Protein AF-A0A832F0X1-F1 (afdb_monomer_lite)

Structure (mmCIF, N/CA/C/O backbone):
data_AF-A0A832F0X1-F1
#
_entry.id   AF-A0A832F0X1-F1
#
loop_
_atom_site.group_PDB
_atom_site.id
_atom_site.type_symbol
_atom_site.label_atom_id
_atom_site.label_alt_id
_atom_site.label_comp_id
_atom_site.label_asym_id
_atom_site.label_entity_id
_atom_site.label_seq_id
_atom_site.pdbx_PDB_ins_code
_atom_site.Cartn_x
_atom_site.Cartn_y
_atom_site.Cartn_z
_atom_site.occupancy
_atom_site.B_iso_or_equiv
_atom_site.auth_seq_id
_atom_site.auth_comp_id
_atom_site.auth_asym_id
_atom_site.auth_atom_id
_atom_site.pdbx_PDB_model_num
ATOM 1 N N . MET A 1 1 ? -1.395 -12.588 -25.065 1.00 51.00 1 MET A N 1
ATOM 2 C CA . MET A 1 1 ? 0.032 -12.450 -24.699 1.00 51.00 1 MET A CA 1
ATOM 3 C C . MET A 1 1 ? 0.247 -11.003 -24.287 1.00 51.00 1 MET A C 1
ATOM 5 O O . MET A 1 1 ? -0.029 -10.135 -25.104 1.00 51.00 1 MET A O 1
ATOM 9 N N . SER A 1 2 ? 0.632 -10.726 -23.039 1.00 64.94 2 SER A N 1
ATOM 10 C CA . SER A 1 2 ? 0.891 -9.348 -22.587 1.00 64.94 2 SER A CA 1
ATOM 11 C C . SER A 1 2 ? 2.244 -8.869 -23.112 1.00 64.94 2 SER A C 1
ATOM 13 O O . SER A 1 2 ? 3.220 -9.617 -23.043 1.00 64.94 2 SER A O 1
ATOM 15 N N . ARG A 1 3 ? 2.308 -7.652 -23.669 1.00 79.06 3 ARG A N 1
ATOM 16 C CA . ARG A 1 3 ? 3.570 -7.067 -24.151 1.00 79.06 3 ARG A CA 1
ATOM 17 C C . ARG A 1 3 ? 4.415 -6.549 -22.974 1.00 79.06 3 ARG A C 1
ATOM 19 O O . ARG A 1 3 ? 3.832 -6.110 -21.982 1.00 79.06 3 ARG A O 1
ATOM 26 N N . PRO A 1 4 ? 5.753 -6.512 -23.092 1.00 80.50 4 PRO A N 1
ATOM 27 C CA . PRO A 1 4 ? 6.604 -5.811 -22.133 1.00 80.50 4 PRO A CA 1
ATOM 28 C C . PRO A 1 4 ? 6.289 -4.307 -22.082 1.00 80.50 4 PRO A C 1
ATOM 30 O O . PRO A 1 4 ? 6.024 -3.696 -23.119 1.00 80.50 4 PRO A O 1
ATOM 33 N N . LEU A 1 5 ? 6.351 -3.709 -20.888 1.00 86.00 5 LEU A N 1
ATOM 34 C CA . LEU A 1 5 ? 6.228 -2.256 -20.727 1.00 86.00 5 LEU A CA 1
ATOM 35 C C . LEU A 1 5 ? 7.456 -1.544 -21.307 1.00 86.00 5 LEU A C 1
ATOM 37 O O . LEU A 1 5 ? 8.586 -2.011 -21.175 1.00 86.00 5 LEU A O 1
ATOM 41 N N . THR A 1 6 ? 7.230 -0.383 -21.906 1.00 89.31 6 THR A N 1
ATOM 42 C CA . THR A 1 6 ? 8.273 0.593 -22.234 1.00 89.31 6 THR A CA 1
ATOM 43 C C . THR A 1 6 ? 8.856 1.211 -20.960 1.00 89.31 6 THR A C 1
ATOM 45 O O . THR A 1 6 ? 8.270 1.118 -19.879 1.00 89.31 6 THR A O 1
ATOM 48 N N . LEU A 1 7 ? 10.000 1.892 -21.083 1.00 90.19 7 LEU A N 1
ATOM 49 C CA . LEU A 1 7 ? 10.633 2.585 -19.954 1.00 90.19 7 LEU A CA 1
ATOM 50 C C . LEU A 1 7 ? 9.710 3.626 -19.307 1.00 90.19 7 LEU A C 1
ATOM 52 O O . LEU A 1 7 ? 9.643 3.685 -18.084 1.00 90.19 7 LEU A O 1
ATOM 56 N N . LEU A 1 8 ? 8.976 4.407 -20.108 1.00 91.56 8 LEU A N 1
ATOM 57 C CA . LEU A 1 8 ? 8.065 5.440 -19.602 1.00 91.56 8 LEU A CA 1
ATOM 58 C C . LEU A 1 8 ? 6.855 4.832 -18.886 1.00 91.56 8 LEU A C 1
ATOM 60 O O . LEU A 1 8 ? 6.510 5.280 -17.800 1.00 91.56 8 LEU A O 1
ATOM 64 N N . GLU A 1 9 ? 6.256 3.776 -19.441 1.00 91.06 9 GLU A N 1
ATOM 65 C CA . GLU A 1 9 ? 5.154 3.058 -18.779 1.00 91.06 9 GLU A CA 1
ATOM 66 C C . GLU A 1 9 ? 5.615 2.390 -17.479 1.00 91.06 9 GLU A C 1
ATOM 68 O O . GLU A 1 9 ? 4.876 2.351 -16.499 1.00 91.06 9 GLU A O 1
ATOM 73 N N . SER A 1 10 ? 6.847 1.870 -17.450 1.00 91.81 10 SER A N 1
ATOM 74 C CA . SER A 1 10 ? 7.421 1.313 -16.227 1.00 91.81 10 SER A CA 1
ATOM 75 C C . SER A 1 10 ? 7.692 2.399 -15.185 1.00 91.81 10 SER A C 1
ATOM 77 O O . SER A 1 10 ? 7.435 2.164 -14.008 1.00 91.81 10 SER A O 1
ATOM 79 N N . ALA A 1 11 ? 8.202 3.566 -15.590 1.00 93.69 11 ALA A N 1
ATOM 80 C CA . ALA A 1 11 ? 8.452 4.688 -14.686 1.00 93.69 11 ALA A CA 1
ATOM 81 C C . ALA A 1 11 ? 7.147 5.251 -14.104 1.00 93.69 11 ALA A C 1
ATOM 83 O O . ALA A 1 11 ? 7.070 5.467 -12.899 1.00 93.69 11 ALA A O 1
ATOM 84 N N . ASP A 1 12 ? 6.109 5.401 -14.932 1.00 94.06 12 ASP A N 1
ATOM 85 C CA . ASP A 1 12 ? 4.765 5.796 -14.499 1.00 94.06 12 ASP A CA 1
ATOM 86 C C . ASP A 1 12 ? 4.184 4.815 -13.468 1.00 94.06 12 ASP A C 1
ATOM 88 O O . ASP A 1 12 ? 3.768 5.219 -12.381 1.00 94.06 12 ASP A O 1
ATOM 92 N N . LEU A 1 13 ? 4.214 3.510 -13.764 1.00 94.50 13 LEU A N 1
ATOM 93 C CA . LEU A 1 13 ? 3.702 2.487 -12.851 1.00 94.50 13 LEU A CA 1
ATOM 94 C C . LEU A 1 13 ? 4.449 2.489 -11.508 1.00 94.50 13 LEU A C 1
ATOM 96 O O . LEU A 1 13 ? 3.822 2.466 -10.451 1.00 94.50 13 LEU A O 1
ATOM 100 N N . LEU A 1 14 ? 5.784 2.534 -11.539 1.00 95.69 14 LEU A N 1
ATOM 101 C CA . LEU A 1 14 ? 6.607 2.579 -10.327 1.00 95.69 14 LEU A CA 1
ATOM 102 C C . LEU A 1 14 ? 6.396 3.880 -9.542 1.00 95.69 14 LEU A C 1
ATOM 104 O O . LEU A 1 14 ? 6.359 3.857 -8.315 1.00 95.69 14 LEU A O 1
ATOM 108 N N . GLY A 1 15 ? 6.199 5.003 -10.231 1.00 97.06 15 GLY A N 1
ATOM 109 C CA . GLY A 1 15 ? 5.857 6.279 -9.614 1.00 97.06 15 GLY A CA 1
ATOM 110 C C . GLY A 1 15 ? 4.529 6.228 -8.856 1.00 97.06 15 GLY A C 1
ATOM 111 O O . GLY A 1 15 ? 4.455 6.652 -7.701 1.00 97.06 15 GLY A O 1
ATOM 112 N N . ARG A 1 16 ? 3.506 5.612 -9.458 1.00 97.81 16 ARG A N 1
ATOM 113 C CA . ARG A 1 16 ? 2.208 5.342 -8.821 1.00 97.81 16 ARG A CA 1
ATOM 114 C C . ARG A 1 16 ? 2.324 4.419 -7.609 1.00 97.81 16 ARG A C 1
ATOM 116 O O . ARG A 1 16 ? 1.709 4.677 -6.577 1.00 97.81 16 ARG A O 1
ATOM 123 N N . TRP A 1 17 ? 3.139 3.369 -7.698 1.00 98.06 17 TRP A N 1
ATOM 124 C CA . TRP A 1 17 ? 3.419 2.483 -6.563 1.00 98.06 17 TRP A CA 1
ATOM 125 C C . TRP A 1 17 ? 4.076 3.235 -5.409 1.00 98.06 17 TRP A C 1
ATOM 127 O O . TRP A 1 17 ? 3.603 3.165 -4.275 1.00 98.06 17 TRP A O 1
ATOM 137 N N . ARG A 1 18 ? 5.126 4.007 -5.710 1.00 98.38 18 ARG A N 1
ATOM 138 C CA . ARG A 1 18 ? 5.834 4.827 -4.724 1.00 98.38 18 ARG A CA 1
ATOM 139 C C . ARG A 1 18 ? 4.890 5.824 -4.063 1.00 98.38 18 ARG A C 1
ATOM 141 O O . ARG A 1 18 ? 4.948 5.983 -2.849 1.00 98.38 18 ARG A O 1
ATOM 148 N N . TYR A 1 19 ? 4.000 6.454 -4.830 1.00 98.50 19 TYR A N 1
ATOM 149 C CA . TYR A 1 19 ? 2.998 7.365 -4.285 1.00 98.50 19 TYR A CA 1
ATOM 150 C C . TYR A 1 19 ? 2.103 6.672 -3.254 1.00 98.50 19 TYR A C 1
ATOM 152 O O . TYR A 1 19 ? 1.973 7.164 -2.136 1.00 98.50 19 TYR A O 1
ATOM 160 N N . VAL A 1 20 ? 1.515 5.524 -3.603 1.00 98.69 20 VAL A N 1
ATOM 161 C CA . VAL A 1 20 ? 0.610 4.783 -2.707 1.00 98.69 20 VAL A CA 1
ATOM 162 C C . VAL A 1 20 ? 1.330 4.358 -1.429 1.00 98.69 20 VAL A C 1
ATOM 164 O O . VAL A 1 20 ? 0.784 4.516 -0.339 1.00 98.69 20 VAL A O 1
ATOM 167 N N . GLU A 1 21 ? 2.566 3.867 -1.545 1.00 98.75 21 GLU A N 1
ATOM 168 C CA . GLU A 1 21 ? 3.382 3.495 -0.388 1.00 98.75 21 GLU A CA 1
ATOM 169 C C . GLU A 1 21 ? 3.696 4.713 0.502 1.00 98.75 21 GLU A C 1
ATOM 171 O O . GLU A 1 21 ? 3.522 4.648 1.717 1.00 98.75 21 GLU A O 1
ATOM 176 N N . LEU A 1 22 ? 4.066 5.864 -0.067 1.00 98.75 22 LEU A N 1
ATOM 177 C CA . LEU A 1 22 ? 4.319 7.087 0.709 1.00 98.75 22 LEU A CA 1
ATOM 178 C C . LEU A 1 22 ? 3.055 7.658 1.362 1.00 98.75 22 LEU A C 1
ATOM 180 O O . LEU A 1 22 ? 3.094 8.105 2.510 1.00 98.75 22 LEU A O 1
ATOM 184 N N . ALA A 1 23 ? 1.930 7.634 0.652 1.00 98.56 23 ALA A N 1
ATOM 185 C CA . ALA A 1 23 ? 0.650 8.075 1.184 1.00 98.56 23 ALA A CA 1
ATOM 186 C C . ALA A 1 23 ? 0.217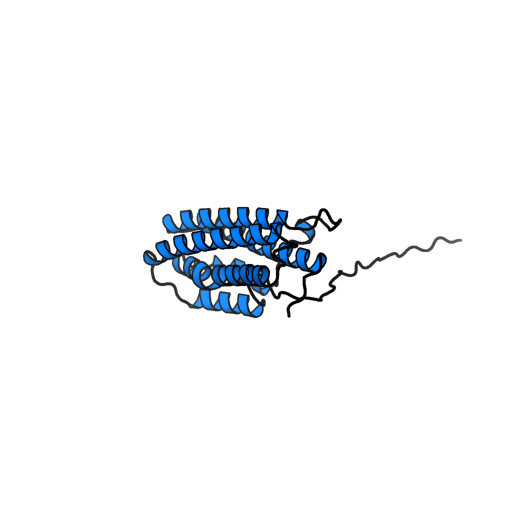 7.179 2.354 1.00 98.56 23 ALA A C 1
ATOM 188 O O . ALA A 1 23 ? -0.128 7.690 3.419 1.00 98.56 23 ALA A O 1
ATOM 189 N N . ALA A 1 24 ? 0.329 5.855 2.218 1.00 98.56 24 ALA A N 1
ATOM 190 C CA . ALA A 1 24 ? 0.064 4.927 3.312 1.00 98.56 24 ALA A CA 1
ATOM 191 C C . ALA A 1 24 ? 1.034 5.123 4.492 1.00 98.56 24 ALA A C 1
ATOM 193 O O . ALA A 1 24 ? 0.585 5.176 5.636 1.00 98.56 24 ALA A O 1
ATOM 194 N N . PHE A 1 25 ? 2.336 5.320 4.244 1.00 98.69 25 PHE A N 1
ATOM 195 C CA . PHE A 1 25 ? 3.311 5.676 5.286 1.00 98.69 25 PHE A CA 1
ATOM 196 C C . PHE A 1 25 ? 2.837 6.888 6.101 1.00 98.69 25 PHE A C 1
ATOM 198 O O . PHE A 1 25 ? 2.762 6.811 7.332 1.00 98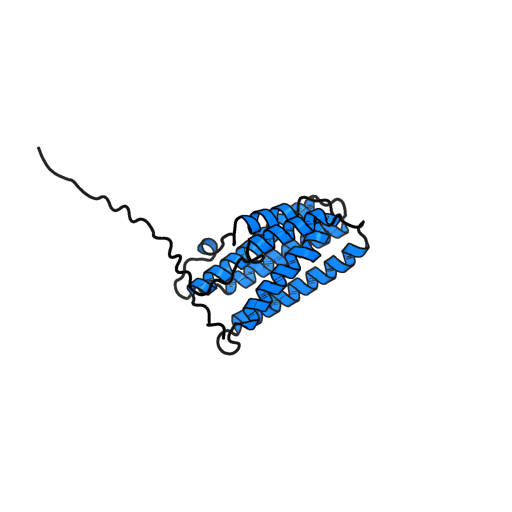.69 25 PHE A O 1
ATOM 205 N N . ALA A 1 26 ? 2.460 7.974 5.420 1.00 98.50 26 ALA A N 1
ATOM 206 C CA . ALA A 1 26 ? 2.043 9.216 6.059 1.00 98.50 26 ALA A CA 1
ATOM 207 C C . ALA A 1 26 ? 0.719 9.075 6.831 1.00 98.50 26 ALA A C 1
ATOM 209 O O . ALA A 1 26 ? 0.623 9.527 7.974 1.00 98.50 26 ALA A O 1
ATOM 210 N N . GLN A 1 27 ? -0.298 8.444 6.233 1.00 98.31 27 GLN A N 1
ATOM 211 C CA . GLN A 1 27 ? -1.612 8.297 6.867 1.00 98.31 27 GLN A CA 1
ATOM 212 C C . GLN A 1 27 ? -1.559 7.367 8.083 1.00 98.31 27 GLN A C 1
ATOM 214 O O . GLN A 1 27 ? -2.086 7.707 9.141 1.00 98.31 27 GLN A O 1
ATOM 219 N N . LEU A 1 28 ? -0.873 6.227 7.970 1.00 98.50 28 LEU A N 1
ATOM 220 C CA . LEU A 1 28 ? -0.754 5.268 9.070 1.00 98.50 28 LEU A CA 1
ATOM 221 C C . LEU A 1 28 ? 0.131 5.801 10.197 1.00 98.50 28 LEU A C 1
ATOM 223 O O . LEU A 1 28 ? -0.192 5.598 11.364 1.00 98.50 28 LEU A O 1
ATOM 227 N N . GLY A 1 29 ? 1.201 6.531 9.864 1.00 98.25 29 GLY A N 1
ATOM 228 C CA . GLY A 1 29 ? 2.067 7.161 10.862 1.00 98.25 29 GLY A CA 1
ATOM 229 C C . GLY A 1 29 ? 1.316 8.198 11.700 1.00 98.25 29 GLY A C 1
ATOM 230 O O . GLY A 1 29 ? 1.445 8.214 12.922 1.00 98.25 29 GLY A O 1
ATOM 231 N N . ARG A 1 30 ? 0.463 9.010 11.059 1.00 97.50 30 ARG A N 1
ATOM 232 C CA . ARG A 1 30 ? -0.447 9.931 11.753 1.00 97.50 30 ARG A CA 1
ATOM 233 C C . ARG A 1 30 ? -1.443 9.168 12.628 1.00 97.50 30 ARG A C 1
ATOM 235 O O . ARG A 1 30 ? -1.502 9.409 13.832 1.00 97.50 30 ARG A O 1
ATOM 242 N N . ARG A 1 31 ? -2.168 8.205 12.046 1.00 97.56 31 ARG A N 1
ATOM 243 C CA . ARG A 1 31 ? -3.217 7.452 12.747 1.00 97.56 31 ARG A CA 1
ATOM 244 C C . ARG A 1 31 ? -2.687 6.681 13.955 1.00 97.56 31 ARG A C 1
ATOM 246 O O . ARG A 1 31 ? -3.365 6.632 14.973 1.00 97.56 31 ARG A O 1
ATOM 253 N N . ALA A 1 32 ? -1.469 6.143 13.882 1.00 98.12 32 ALA A N 1
ATOM 254 C CA . ALA A 1 32 ? -0.836 5.449 15.002 1.00 98.12 32 ALA A CA 1
ATOM 255 C C . ALA A 1 32 ? -0.765 6.314 16.273 1.00 98.12 32 ALA A C 1
ATOM 257 O O . ALA A 1 32 ? -0.914 5.785 17.372 1.00 98.12 32 ALA A O 1
ATOM 258 N N . SER A 1 33 ? -0.591 7.634 16.137 1.00 96.75 33 SER A N 1
ATOM 259 C CA . SER A 1 33 ? -0.558 8.570 17.273 1.00 96.75 33 SER A CA 1
ATOM 260 C C . SER A 1 33 ? -1.937 8.912 17.855 1.00 96.75 33 SER A C 1
ATOM 262 O O . SER A 1 33 ? -2.022 9.458 18.951 1.00 96.75 33 SER A O 1
ATOM 264 N N . GLU A 1 34 ? -3.011 8.573 17.141 1.00 95.94 34 GLU A N 1
ATOM 265 C CA . GLU A 1 34 ? -4.401 8.906 17.479 1.00 95.94 34 GLU A CA 1
ATOM 266 C C . GLU A 1 34 ? -5.220 7.679 17.918 1.00 95.94 34 GLU A C 1
ATOM 268 O O . GLU A 1 34 ? -6.385 7.811 18.300 1.00 95.94 34 GLU A O 1
ATOM 273 N N . CYS A 1 35 ? -4.648 6.475 17.823 1.00 94.38 35 CYS A N 1
ATOM 274 C CA . CYS A 1 35 ? -5.319 5.234 18.196 1.00 94.38 35 CYS A CA 1
ATOM 275 C C . CYS A 1 35 ? -5.567 5.152 19.703 1.00 94.38 35 CYS A C 1
ATOM 277 O O . CYS A 1 35 ? -4.675 5.406 20.512 1.00 94.38 35 CYS A O 1
ATOM 279 N N . ALA A 1 36 ? -6.771 4.712 20.073 1.00 93.00 36 ALA A N 1
ATOM 280 C CA . ALA A 1 36 ? -7.119 4.456 21.467 1.00 93.00 36 ALA A CA 1
ATOM 281 C C . ALA A 1 36 ? -6.513 3.132 21.957 1.00 93.00 36 ALA A C 1
ATOM 283 O O . ALA A 1 36 ? -6.144 3.006 23.123 1.00 93.00 36 ALA A O 1
ATOM 284 N N . THR A 1 37 ? -6.393 2.151 21.059 1.00 95.69 37 THR A N 1
ATOM 285 C CA . THR A 1 37 ? -5.876 0.815 21.364 1.00 95.69 37 THR A CA 1
ATOM 286 C C . THR A 1 37 ? -4.348 0.773 21.216 1.00 95.69 37 THR A C 1
ATOM 288 O O . THR A 1 37 ? -3.850 0.895 20.092 1.00 95.69 37 THR A O 1
ATOM 291 N N . PRO A 1 38 ? -3.568 0.526 22.291 1.00 96.81 38 PRO A N 1
ATOM 292 C CA . PRO A 1 38 ? -2.102 0.526 22.212 1.00 96.81 38 PRO A CA 1
ATOM 293 C C . PRO A 1 38 ? -1.530 -0.518 21.245 1.00 96.81 38 PRO A C 1
ATOM 295 O O . PRO A 1 38 ? -0.579 -0.235 20.519 1.00 96.81 38 PRO A O 1
ATOM 298 N N . ALA A 1 39 ? -2.127 -1.713 21.196 1.00 97.25 39 ALA A N 1
ATOM 299 C CA . ALA A 1 39 ? -1.707 -2.768 20.276 1.00 97.25 39 ALA A CA 1
ATOM 300 C C . ALA A 1 39 ? -1.898 -2.353 18.806 1.00 97.25 39 ALA A C 1
ATOM 302 O O . ALA A 1 39 ? -1.004 -2.561 17.986 1.00 97.25 39 ALA A O 1
ATOM 303 N N . LEU A 1 40 ? -3.015 -1.685 18.489 1.00 97.69 40 LEU A N 1
ATOM 304 C CA . LEU A 1 40 ? -3.240 -1.143 17.151 1.00 97.69 40 LEU A CA 1
ATOM 305 C C . LEU A 1 40 ? -2.285 0.006 16.837 1.00 97.69 40 LEU A C 1
ATOM 307 O O . LEU A 1 40 ? -1.731 0.034 15.746 1.00 97.69 40 LEU A O 1
ATOM 311 N N . SER A 1 41 ? -2.037 0.913 17.784 1.00 98.31 41 SER A N 1
ATOM 312 C CA . SER A 1 41 ? -1.047 1.983 17.616 1.00 98.31 41 SER A CA 1
ATOM 313 C C . SER A 1 41 ? 0.330 1.421 17.230 1.00 98.31 41 SER A C 1
ATOM 315 O O . SER A 1 41 ? 0.913 1.839 16.227 1.00 98.31 41 SER A O 1
ATOM 317 N N . ALA A 1 42 ? 0.811 0.405 17.957 1.00 98.50 42 ALA A N 1
ATOM 318 C CA . ALA A 1 42 ? 2.079 -0.260 17.664 1.00 98.50 42 ALA A CA 1
ATOM 319 C C . ALA A 1 42 ? 2.078 -0.942 16.285 1.00 98.50 42 ALA A C 1
ATOM 321 O O . ALA A 1 42 ? 3.032 -0.789 15.518 1.00 98.50 42 ALA A O 1
ATOM 322 N N . TYR A 1 43 ? 0.993 -1.645 15.945 1.00 98.62 43 TYR A N 1
ATOM 323 C CA . TYR A 1 43 ? 0.822 -2.258 14.630 1.00 98.62 43 TYR A CA 1
ATOM 324 C C . TYR A 1 43 ? 0.854 -1.218 13.501 1.00 98.62 43 TYR A C 1
ATOM 326 O O . TYR A 1 43 ? 1.617 -1.374 12.550 1.00 98.62 43 TYR A O 1
ATOM 334 N N . LEU A 1 44 ? 0.087 -0.128 13.609 1.00 98.56 44 LEU A N 1
ATOM 335 C CA . LEU A 1 44 ? 0.026 0.918 12.584 1.00 98.56 44 LEU A CA 1
ATOM 336 C C . LEU A 1 44 ? 1.363 1.649 12.427 1.00 98.56 44 LEU A C 1
ATOM 338 O O . LEU A 1 44 ? 1.737 1.986 11.305 1.00 98.56 44 LEU A O 1
ATOM 342 N N . ALA A 1 45 ? 2.116 1.848 13.512 1.00 98.69 45 ALA A N 1
ATOM 343 C CA . ALA A 1 45 ? 3.470 2.393 13.444 1.00 98.69 45 ALA A CA 1
ATOM 344 C C . ALA A 1 45 ? 4.428 1.447 12.694 1.00 98.69 45 ALA A C 1
ATOM 346 O O . ALA A 1 45 ? 5.205 1.890 11.842 1.00 98.69 45 ALA A O 1
ATOM 347 N N . GLY A 1 46 ? 4.345 0.139 12.963 1.00 98.69 46 GLY A N 1
ATOM 348 C CA . GLY A 1 46 ? 5.093 -0.888 12.233 1.00 98.69 46 GLY A CA 1
ATOM 349 C C . GLY A 1 46 ? 4.722 -0.938 10.749 1.00 98.69 46 GLY A C 1
ATOM 350 O O . GLY A 1 46 ? 5.602 -0.877 9.889 1.00 98.69 46 GLY A O 1
ATOM 351 N N . ALA A 1 47 ? 3.423 -0.957 10.444 1.00 98.62 47 ALA A N 1
ATOM 352 C CA . ALA A 1 47 ? 2.900 -0.939 9.084 1.00 98.62 47 ALA A CA 1
ATOM 353 C C . ALA A 1 47 ? 3.324 0.329 8.331 1.00 98.62 47 ALA A C 1
ATOM 355 O O . ALA A 1 47 ? 3.819 0.227 7.210 1.00 98.62 47 ALA A O 1
ATOM 356 N N . SER A 1 48 ? 3.210 1.508 8.955 1.00 98.81 48 SER A N 1
ATOM 357 C CA . SER A 1 48 ? 3.710 2.775 8.410 1.00 98.81 48 SER A CA 1
ATOM 358 C C . SER A 1 48 ? 5.176 2.636 8.009 1.00 98.81 48 SER A C 1
ATOM 360 O O . SER A 1 48 ? 5.510 2.810 6.838 1.00 98.81 48 SER A O 1
ATOM 362 N N . ARG A 1 49 ? 6.052 2.207 8.926 1.00 98.75 49 ARG A N 1
ATOM 363 C CA . ARG A 1 49 ? 7.478 2.013 8.624 1.00 98.75 49 ARG A CA 1
ATOM 364 C C . ARG A 1 49 ? 7.710 1.042 7.462 1.00 98.75 49 ARG A C 1
ATOM 366 O O . ARG A 1 49 ? 8.576 1.311 6.629 1.00 98.75 49 ARG A O 1
ATOM 373 N N . ALA A 1 50 ? 6.944 -0.045 7.387 1.00 98.69 50 ALA A N 1
ATOM 374 C CA . ALA A 1 50 ? 7.020 -0.999 6.284 1.00 98.69 50 ALA A CA 1
ATOM 375 C C . ALA A 1 50 ? 6.663 -0.342 4.938 1.00 98.69 50 ALA A C 1
ATOM 377 O O . ALA A 1 50 ? 7.409 -0.489 3.973 1.00 98.69 50 ALA A O 1
ATOM 378 N N . HIS A 1 51 ? 5.602 0.472 4.886 1.00 98.81 51 HIS A N 1
ATOM 379 C CA . HIS A 1 51 ? 5.261 1.272 3.703 1.00 98.81 51 HIS A CA 1
ATOM 380 C C . HIS A 1 51 ? 6.396 2.229 3.296 1.00 98.81 51 HIS A C 1
ATOM 382 O O . HIS A 1 51 ? 6.757 2.304 2.122 1.00 98.81 51 HIS A O 1
ATOM 388 N N . GLY A 1 52 ? 7.030 2.904 4.261 1.00 98.75 52 GLY A N 1
ATOM 389 C CA . GLY A 1 52 ? 8.186 3.767 3.994 1.00 98.75 52 GLY A CA 1
ATOM 390 C C . GLY A 1 52 ? 9.368 3.004 3.382 1.00 98.75 52 GLY A C 1
ATOM 391 O O . GLY A 1 52 ? 9.963 3.455 2.406 1.00 98.75 52 GLY A O 1
ATOM 392 N N . TRP A 1 53 ? 9.676 1.813 3.903 1.00 98.75 53 TRP A N 1
ATOM 393 C CA . TRP A 1 53 ? 10.709 0.943 3.334 1.00 98.75 53 TRP A CA 1
ATOM 394 C C . TRP A 1 53 ? 10.356 0.461 1.918 1.00 98.75 53 TRP A C 1
ATOM 396 O O . TRP A 1 53 ? 11.204 0.506 1.025 1.00 98.75 53 TRP A O 1
ATOM 406 N N . ARG A 1 54 ? 9.103 0.054 1.679 1.00 98.75 54 ARG A N 1
ATOM 407 C CA . ARG A 1 54 ? 8.635 -0.360 0.348 1.00 98.75 54 ARG A CA 1
ATOM 408 C C . ARG A 1 54 ? 8.710 0.780 -0.666 1.00 98.75 54 ARG A C 1
ATOM 410 O O . ARG A 1 54 ? 9.142 0.543 -1.790 1.00 98.75 54 ARG A O 1
ATOM 417 N N . ALA A 1 55 ? 8.379 2.010 -0.271 1.00 98.62 55 ALA A N 1
ATOM 418 C CA . ALA A 1 55 ? 8.530 3.186 -1.127 1.00 98.62 55 ALA A CA 1
ATOM 419 C C . ALA A 1 55 ? 9.984 3.394 -1.585 1.00 98.62 55 ALA A C 1
ATOM 421 O O . ALA A 1 55 ? 10.213 3.638 -2.768 1.00 98.62 55 ALA A O 1
ATOM 422 N N . VAL A 1 56 ? 10.958 3.240 -0.678 1.00 98.44 56 VAL A N 1
ATOM 423 C CA . VAL A 1 56 ? 12.395 3.304 -1.014 1.00 98.44 56 VAL A CA 1
ATOM 424 C C . VAL A 1 56 ? 12.775 2.183 -1.981 1.00 98.44 56 VAL A C 1
ATOM 426 O O . VAL A 1 56 ? 13.416 2.435 -2.996 1.00 98.44 56 VAL A O 1
ATOM 429 N N . LEU A 1 57 ? 12.323 0.954 -1.725 1.00 98.12 57 LEU A N 1
ATOM 430 C CA . LEU A 1 57 ? 12.607 -0.176 -2.612 1.00 98.12 57 LEU A CA 1
ATOM 431 C C . LEU A 1 57 ? 12.018 0.020 -4.022 1.00 98.12 57 LEU A C 1
ATOM 433 O O . LEU A 1 57 ? 12.628 -0.384 -5.007 1.00 98.12 57 LEU A O 1
ATOM 437 N N . VAL A 1 58 ? 10.835 0.631 -4.132 1.00 97.88 58 VAL A N 1
ATOM 438 C CA . VAL A 1 58 ? 10.218 0.974 -5.424 1.00 97.88 58 VAL A CA 1
ATOM 439 C C . VAL A 1 58 ? 10.988 2.095 -6.125 1.00 97.88 58 VAL A C 1
ATOM 441 O O . VAL A 1 58 ? 11.171 2.036 -7.340 1.00 97.88 58 VAL A O 1
ATOM 444 N N . GLU A 1 59 ? 11.460 3.097 -5.383 1.00 97.19 59 GLU A N 1
ATOM 445 C CA . GLU A 1 59 ? 12.275 4.191 -5.920 1.00 97.19 59 GLU A CA 1
ATOM 446 C C . GLU A 1 59 ? 13.557 3.684 -6.589 1.00 97.19 59 GLU A C 1
ATOM 448 O O . GLU A 1 59 ? 13.882 4.119 -7.692 1.00 97.19 59 GLU A O 1
ATOM 453 N N . GLU A 1 60 ? 14.231 2.705 -5.980 1.00 96.31 60 GLU A N 1
ATOM 454 C CA . GLU A 1 60 ? 15.440 2.072 -6.528 1.00 96.31 60 GLU A CA 1
ATOM 455 C C . GLU A 1 60 ? 15.212 1.382 -7.888 1.00 96.31 60 GLU A C 1
ATOM 457 O O . GLU A 1 60 ? 16.169 1.117 -8.618 1.00 96.31 60 GLU A O 1
ATOM 462 N N . LEU A 1 61 ? 13.958 1.086 -8.252 1.00 95.00 61 LEU A N 1
ATOM 463 C CA . LEU A 1 61 ? 13.601 0.492 -9.543 1.00 95.00 61 LEU A CA 1
ATOM 464 C C . LEU A 1 61 ? 13.346 1.527 -10.643 1.00 95.00 61 LEU A C 1
ATOM 466 O O . LEU A 1 61 ? 13.202 1.141 -11.808 1.00 95.00 61 LEU A O 1
ATOM 470 N N . LEU A 1 62 ? 13.238 2.817 -10.312 1.00 94.00 62 LEU A N 1
ATOM 471 C CA . LEU A 1 62 ? 12.975 3.844 -11.313 1.00 94.00 62 LEU A CA 1
ATOM 472 C C . LEU A 1 62 ? 14.161 3.955 -12.284 1.00 94.00 62 LEU A C 1
ATOM 474 O O . LEU A 1 62 ? 15.309 4.068 -11.847 1.00 94.00 62 LEU A O 1
ATOM 478 N N . PRO A 1 63 ? 13.925 3.986 -13.610 1.00 88.94 63 PRO A N 1
ATOM 479 C CA . PRO A 1 63 ? 14.997 4.004 -14.603 1.00 88.94 63 PRO A CA 1
ATOM 480 C C . PRO A 1 63 ? 15.598 5.411 -14.791 1.00 88.94 63 PRO A C 1
ATOM 482 O O . PRO A 1 63 ? 15.775 5.885 -15.911 1.00 88.94 63 PRO A O 1
ATOM 485 N N . VAL A 1 64 ? 15.936 6.092 -13.691 1.00 87.06 64 VAL A N 1
ATOM 486 C CA . VAL A 1 64 ? 16.553 7.433 -13.691 1.00 87.06 64 VAL A CA 1
ATOM 487 C C . VAL A 1 64 ? 17.912 7.438 -14.397 1.00 87.06 64 VAL A C 1
ATOM 489 O O . VAL A 1 64 ? 18.258 8.392 -15.088 1.00 87.06 64 VAL A O 1
ATOM 492 N N . SER A 1 65 ? 18.656 6.328 -14.322 1.00 86.12 65 SER A N 1
ATOM 493 C CA . SER A 1 65 ? 19.934 6.144 -15.024 1.00 86.12 65 SER A CA 1
ATOM 494 C C . SER A 1 65 ? 19.796 6.109 -16.551 1.00 86.12 65 SER A C 1
ATOM 496 O O . SER A 1 65 ? 20.785 6.307 -17.252 1.00 86.12 65 SER A O 1
ATOM 498 N N . ALA A 1 66 ? 18.581 5.917 -17.076 1.00 87.06 66 ALA A N 1
ATOM 499 C CA . ALA A 1 66 ? 18.277 6.007 -18.502 1.00 87.06 66 ALA A CA 1
ATOM 500 C C . ALA A 1 66 ? 17.990 7.451 -18.970 1.00 87.06 66 ALA A C 1
ATOM 502 O O . ALA A 1 66 ? 17.488 7.648 -20.075 1.00 87.06 66 ALA A O 1
ATOM 503 N N . GLY A 1 67 ? 18.281 8.460 -18.139 1.00 87.50 67 GLY A N 1
ATOM 504 C CA . GLY A 1 67 ? 18.069 9.875 -18.456 1.00 87.50 67 GLY A CA 1
ATOM 505 C C . GLY A 1 67 ? 16.639 10.368 -18.220 1.00 87.50 67 GLY A C 1
ATOM 506 O O . GLY A 1 67 ? 16.280 11.445 -18.696 1.00 87.50 67 GLY A O 1
ATOM 507 N N . LEU A 1 68 ? 15.811 9.596 -17.505 1.00 89.56 68 LEU A N 1
ATOM 508 C CA . LEU A 1 68 ? 14.483 10.047 -17.091 1.00 89.56 68 LEU A CA 1
ATOM 509 C C . LEU A 1 68 ? 14.564 11.036 -15.912 1.00 89.56 68 LEU A C 1
ATOM 511 O O . LEU A 1 68 ? 15.533 11.002 -15.152 1.00 89.56 68 LEU A O 1
ATOM 515 N N . PRO A 1 69 ? 13.537 11.891 -15.723 1.00 91.31 69 PRO A N 1
ATOM 516 C CA . PRO A 1 69 ? 13.423 12.746 -14.544 1.00 91.31 69 PRO A CA 1
ATOM 517 C C . PRO A 1 69 ? 13.510 11.965 -13.227 1.00 91.31 69 PRO A C 1
ATOM 519 O O . PRO A 1 69 ? 13.187 10.775 -13.184 1.00 91.31 69 PRO A O 1
ATOM 522 N N . GLY A 1 70 ? 13.904 12.660 -12.157 1.00 91.19 70 GLY A N 1
ATOM 523 C CA . GLY A 1 70 ? 14.029 12.085 -10.816 1.00 91.19 70 GLY A CA 1
ATOM 524 C C . GLY A 1 70 ? 12.708 11.550 -10.239 1.00 91.19 70 GLY A C 1
ATOM 525 O O . GLY A 1 70 ? 11.631 11.836 -10.779 1.00 91.19 70 GLY A O 1
ATOM 526 N N . PRO A 1 71 ? 12.769 10.779 -9.137 1.00 93.12 71 PRO A N 1
ATOM 527 C CA . PRO A 1 71 ? 11.614 10.095 -8.554 1.00 93.12 71 PRO A CA 1
ATOM 528 C C . PRO A 1 71 ? 10.410 10.986 -8.261 1.00 93.12 71 PRO A C 1
ATOM 530 O O . PRO A 1 71 ? 9.262 10.573 -8.439 1.00 93.12 71 PRO A O 1
ATOM 533 N N . GLU A 1 72 ? 10.656 12.227 -7.862 1.00 94.81 72 GLU A N 1
ATOM 534 C CA . GLU A 1 72 ? 9.634 13.215 -7.526 1.00 94.81 72 GLU A CA 1
ATOM 535 C C . GLU A 1 72 ? 8.745 13.539 -8.728 1.00 94.81 72 GLU A C 1
ATOM 537 O O . GLU A 1 72 ? 7.549 13.753 -8.568 1.00 94.81 72 GLU A O 1
ATOM 542 N N . SER A 1 73 ? 9.303 13.522 -9.942 1.00 94.19 73 SER A N 1
ATOM 543 C CA . SER A 1 73 ? 8.550 13.822 -11.168 1.00 94.19 73 SER A CA 1
ATOM 544 C C . SER A 1 73 ? 7.570 12.709 -11.548 1.00 94.19 73 SER A C 1
ATOM 546 O O . SER A 1 73 ? 6.550 12.976 -12.184 1.00 94.19 73 SER A O 1
ATOM 548 N N . TRP A 1 74 ? 7.874 11.471 -11.152 1.00 95.00 74 TRP A N 1
ATOM 549 C CA . TRP A 1 74 ? 7.061 10.287 -11.441 1.00 95.00 74 TRP A CA 1
ATOM 550 C C . TRP A 1 74 ? 6.088 9.938 -10.315 1.00 95.00 74 TRP A C 1
ATOM 552 O O . TRP A 1 74 ? 5.103 9.246 -10.545 1.00 95.00 74 TRP A O 1
ATOM 562 N N . THR A 1 75 ? 6.341 10.410 -9.095 1.00 96.94 75 THR A N 1
ATOM 563 C CA . THR A 1 75 ? 5.527 10.070 -7.922 1.00 96.94 75 THR A CA 1
ATOM 564 C C . THR A 1 75 ? 4.221 10.855 -7.928 1.00 96.94 75 THR A C 1
ATOM 566 O O . THR A 1 75 ? 4.147 11.965 -7.405 1.00 96.94 75 THR A O 1
ATOM 569 N N . GLN A 1 76 ? 3.184 10.271 -8.524 1.00 95.19 76 GLN A N 1
ATOM 570 C CA . GLN A 1 76 ? 1.872 10.893 -8.679 1.00 95.19 76 GLN A CA 1
ATOM 571 C C . GLN A 1 76 ? 0.755 9.938 -8.253 1.00 95.19 76 GLN A C 1
ATOM 573 O O . GLN A 1 76 ? 0.892 8.716 -8.352 1.00 95.19 76 GLN A O 1
ATOM 578 N N . ALA A 1 77 ? -0.355 10.511 -7.783 1.00 95.69 77 ALA A N 1
ATOM 579 C CA . ALA A 1 77 ? -1.544 9.746 -7.433 1.00 95.69 77 ALA A CA 1
ATOM 580 C C . ALA A 1 77 ? -2.048 8.949 -8.647 1.00 95.69 77 ALA A C 1
ATOM 582 O O . ALA A 1 77 ? -2.184 9.536 -9.722 1.00 95.69 77 ALA A O 1
ATOM 583 N N . PRO A 1 78 ? -2.375 7.649 -8.502 1.00 95.88 78 PRO A N 1
ATOM 584 C CA . PRO A 1 78 ? -2.914 6.861 -9.611 1.00 95.88 78 PRO A CA 1
ATOM 585 C C . PRO A 1 78 ? -4.220 7.419 -10.176 1.00 95.88 78 PRO A C 1
ATOM 587 O O . PRO A 1 78 ? -4.443 7.408 -11.384 1.00 95.88 78 PRO A O 1
ATOM 590 N N . SER A 1 79 ? -5.084 7.900 -9.285 1.00 96.56 79 SER A N 1
ATOM 591 C CA . SER A 1 79 ? -6.302 8.633 -9.599 1.00 96.56 79 SER A CA 1
ATOM 592 C C . SER A 1 79 ? -6.750 9.422 -8.369 1.00 96.56 79 SER A C 1
ATOM 594 O O . SER A 1 79 ? -6.241 9.221 -7.261 1.00 96.56 79 SER A O 1
ATOM 596 N N . ARG A 1 80 ? -7.746 10.292 -8.556 1.00 97.19 80 ARG A N 1
ATOM 597 C CA . ARG A 1 80 ? -8.410 10.984 -7.448 1.00 97.19 80 ARG A CA 1
ATOM 598 C C . ARG A 1 80 ? -9.086 9.999 -6.491 1.00 97.19 80 ARG A C 1
ATOM 600 O O . ARG A 1 80 ? -8.999 10.172 -5.284 1.00 97.19 80 ARG A O 1
ATOM 607 N N . GLU A 1 81 ? -9.728 8.957 -7.015 1.00 97.81 81 GLU A N 1
ATOM 608 C CA . GLU A 1 81 ? -10.377 7.925 -6.202 1.00 97.81 81 GLU A CA 1
ATOM 609 C C . GLU A 1 81 ? -9.390 7.200 -5.283 1.00 97.81 81 GLU A C 1
ATOM 611 O O . GLU A 1 81 ? -9.742 6.894 -4.147 1.00 97.81 81 GLU A O 1
ATOM 616 N N . ILE A 1 82 ? -8.160 6.942 -5.742 1.00 97.88 82 ILE A N 1
ATOM 617 C CA . ILE A 1 82 ? -7.143 6.287 -4.910 1.00 97.88 82 ILE A CA 1
ATOM 618 C C . ILE A 1 82 ? -6.642 7.208 -3.799 1.00 97.88 82 ILE A C 1
ATOM 620 O O . ILE A 1 82 ? -6.493 6.752 -2.666 1.00 97.88 82 ILE A O 1
ATOM 624 N N . ASP A 1 83 ? -6.424 8.490 -4.088 1.00 97.06 83 ASP A N 1
ATOM 625 C CA . ASP A 1 83 ? -6.081 9.469 -3.050 1.00 97.06 83 ASP A CA 1
ATOM 626 C C . ASP A 1 83 ? -7.196 9.554 -1.988 1.00 97.06 83 ASP A C 1
ATOM 628 O O . ASP A 1 83 ? -6.950 9.392 -0.790 1.00 97.06 83 ASP A O 1
ATOM 632 N N . GLU A 1 84 ? -8.456 9.658 -2.429 1.00 97.88 84 GLU A N 1
ATOM 633 C CA . GLU A 1 84 ? -9.624 9.641 -1.540 1.00 97.88 84 GLU A CA 1
ATOM 634 C C . GLU A 1 84 ? -9.726 8.337 -0.727 1.00 97.88 84 GLU A C 1
ATOM 636 O O . GLU A 1 84 ? -10.050 8.379 0.463 1.00 97.88 84 GLU A O 1
ATOM 641 N N . ALA A 1 85 ? -9.426 7.183 -1.332 1.00 97.81 85 ALA A N 1
ATOM 642 C CA . ALA A 1 85 ? -9.434 5.891 -0.651 1.00 97.81 85 ALA A CA 1
ATOM 643 C C . ALA A 1 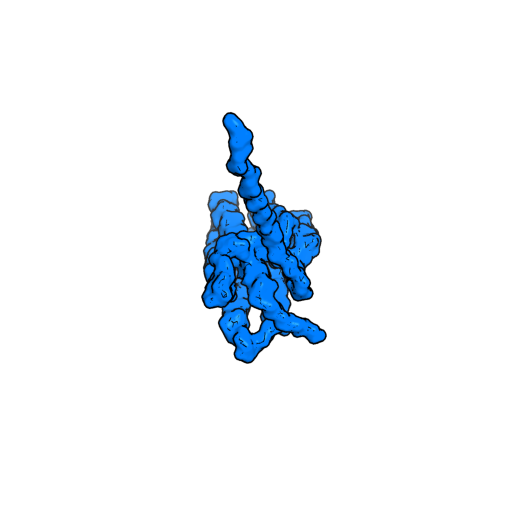85 ? -8.390 5.841 0.471 1.00 97.81 85 ALA A C 1
ATOM 645 O O . ALA A 1 85 ? -8.722 5.460 1.594 1.00 97.81 85 ALA A O 1
ATOM 646 N N . LEU A 1 86 ? -7.152 6.260 0.197 1.00 97.31 86 LEU A N 1
ATOM 647 C CA . LEU A 1 86 ? -6.053 6.234 1.168 1.00 97.31 86 LEU A CA 1
ATOM 648 C C . LEU A 1 86 ? -6.305 7.172 2.355 1.00 97.31 86 LEU A C 1
ATOM 650 O O . LEU A 1 86 ? -5.974 6.825 3.488 1.00 97.31 86 LEU A O 1
ATOM 654 N N . VAL A 1 87 ? -6.950 8.318 2.126 1.00 97.12 87 VAL A N 1
ATOM 655 C CA . VAL A 1 87 ? -7.414 9.201 3.210 1.00 97.12 87 VAL A CA 1
ATOM 656 C C . VAL A 1 87 ? -8.559 8.554 3.998 1.00 97.12 87 VAL A C 1
ATOM 658 O O . VAL A 1 87 ? -8.560 8.576 5.230 1.00 97.12 87 VAL A O 1
ATOM 661 N N . ALA A 1 88 ? -9.535 7.945 3.318 1.00 96.69 88 ALA A N 1
ATOM 662 C CA . ALA A 1 88 ? -10.711 7.359 3.962 1.00 96.69 88 ALA A CA 1
ATOM 663 C C . ALA A 1 88 ? -10.388 6.155 4.866 1.00 96.69 88 ALA A C 1
ATOM 665 O O . ALA A 1 88 ? -11.122 5.911 5.832 1.00 96.69 88 ALA A O 1
ATOM 666 N N . VAL A 1 89 ? -9.303 5.430 4.574 1.00 95.81 89 VAL A N 1
ATOM 667 C CA . VAL A 1 89 ? -8.826 4.266 5.342 1.00 95.81 89 VAL A CA 1
ATOM 668 C C . VAL A 1 89 ? -8.615 4.589 6.817 1.00 95.81 89 VAL A C 1
ATOM 670 O O . VAL A 1 89 ? -8.985 3.781 7.659 1.00 95.81 89 VAL A O 1
ATOM 673 N N . VAL A 1 90 ? -8.078 5.767 7.143 1.00 95.75 90 VAL A N 1
ATOM 674 C CA . VAL A 1 90 ? -7.733 6.138 8.528 1.00 95.75 90 VAL A CA 1
ATOM 675 C C . VAL A 1 90 ? -8.819 6.940 9.253 1.00 95.75 90 VAL A C 1
ATOM 677 O O . VAL A 1 90 ? -8.635 7.321 10.402 1.00 95.75 90 VAL A O 1
ATOM 680 N N . GLY A 1 91 ? -9.958 7.203 8.605 1.00 94.56 91 GLY A N 1
ATOM 681 C CA . GLY A 1 91 ? -11.014 8.071 9.143 1.00 94.56 91 GLY A CA 1
ATOM 682 C C . GLY A 1 91 ? -12.093 7.370 9.979 1.00 94.56 91 GLY A C 1
ATOM 683 O O . GLY A 1 91 ? -13.182 7.931 10.116 1.00 94.56 91 GLY A O 1
ATOM 684 N N . GLY A 1 92 ? -11.871 6.125 10.407 1.00 93.50 92 GLY A N 1
ATOM 685 C CA . GLY A 1 92 ? -12.821 5.307 11.176 1.00 93.50 92 GLY A CA 1
ATOM 686 C C . GLY A 1 92 ? -12.374 5.060 12.611 1.00 93.50 92 GLY A C 1
ATOM 687 O O . GLY A 1 92 ? -11.344 5.579 13.046 1.00 93.50 92 GLY A O 1
ATOM 688 N N . ASP A 1 93 ? -13.142 4.250 13.337 1.00 96.06 93 ASP A N 1
ATOM 689 C CA . ASP A 1 93 ? -12.660 3.691 14.600 1.00 96.06 93 ASP A CA 1
ATOM 690 C C . ASP A 1 93 ? -11.551 2.645 14.371 1.00 96.06 93 ASP A C 1
ATOM 692 O O . ASP A 1 93 ? -11.243 2.254 13.245 1.00 96.06 93 ASP A O 1
ATOM 696 N N . ASP A 1 94 ? -10.919 2.210 15.458 1.00 96.38 94 ASP A N 1
ATOM 697 C CA . ASP A 1 94 ? -9.784 1.286 15.430 1.00 96.38 94 ASP A CA 1
ATOM 698 C C . ASP A 1 94 ? -10.092 -0.034 14.688 1.00 96.38 94 ASP A C 1
ATOM 700 O O . ASP A 1 94 ? -9.254 -0.520 13.922 1.00 96.38 94 ASP A O 1
ATOM 704 N N . ALA A 1 95 ? -11.298 -0.586 14.850 1.00 97.00 95 ALA A N 1
ATOM 705 C CA . ALA A 1 95 ? -11.703 -1.818 14.178 1.00 97.00 95 ALA A CA 1
ATOM 706 C C . ALA A 1 95 ? -11.974 -1.581 12.686 1.00 97.00 95 ALA A C 1
ATOM 708 O O . ALA A 1 95 ? -11.530 -2.362 11.843 1.00 97.00 95 ALA A O 1
ATOM 709 N N . GLU A 1 96 ? -12.655 -0.486 12.343 1.00 97.50 96 GLU A N 1
ATOM 710 C CA . GLU A 1 96 ? -12.931 -0.110 10.955 1.00 97.50 96 GLU A CA 1
ATOM 711 C C . GLU A 1 96 ? -11.655 0.169 10.151 1.00 97.50 96 GLU A C 1
ATOM 713 O O . GLU A 1 96 ? -11.578 -0.204 8.977 1.00 97.50 96 GLU A O 1
ATOM 718 N N . VAL A 1 97 ? -10.655 0.816 10.760 1.00 97.56 97 VAL A N 1
ATOM 719 C CA . VAL A 1 97 ? -9.354 1.072 10.120 1.00 97.56 97 VAL A CA 1
ATOM 720 C C . VAL A 1 97 ? -8.660 -0.249 9.792 1.00 97.56 97 VAL A C 1
ATOM 722 O O . VAL A 1 97 ? -8.182 -0.438 8.669 1.00 97.56 97 VAL A O 1
ATOM 725 N N . LEU A 1 98 ? -8.622 -1.183 10.747 1.00 97.94 98 LEU A N 1
ATOM 726 C CA . LEU A 1 98 ? -7.975 -2.475 10.541 1.00 97.94 98 LEU A CA 1
ATOM 727 C C . LEU A 1 98 ? -8.718 -3.333 9.501 1.00 97.94 98 LEU A C 1
ATOM 729 O O . LEU A 1 98 ? -8.070 -3.890 8.612 1.00 97.94 98 LEU A O 1
ATOM 733 N N . ASP A 1 99 ? -10.055 -3.383 9.548 1.00 98.19 99 ASP A N 1
ATOM 734 C CA . ASP A 1 99 ? -10.879 -4.091 8.552 1.00 98.19 99 ASP A CA 1
ATOM 735 C C . 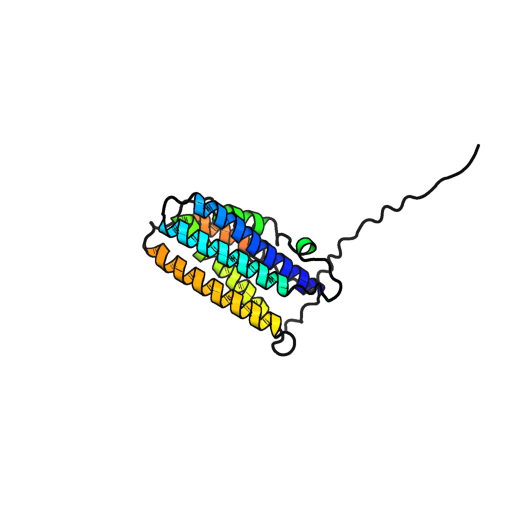ASP A 1 99 ? -10.662 -3.528 7.140 1.00 98.19 99 ASP A C 1
ATOM 737 O O . ASP A 1 99 ? -10.453 -4.279 6.185 1.00 98.19 99 ASP A O 1
ATOM 741 N N . ALA A 1 100 ? -10.623 -2.201 6.996 1.00 98.06 100 ALA A N 1
ATOM 742 C CA . ALA A 1 100 ? -10.358 -1.547 5.720 1.00 98.06 100 ALA A CA 1
ATOM 743 C C . ALA A 1 100 ? -8.969 -1.885 5.147 1.00 98.06 100 ALA A C 1
ATOM 745 O O . ALA A 1 100 ? -8.836 -2.158 3.949 1.00 98.06 100 ALA A O 1
ATOM 746 N N . LEU A 1 101 ? -7.929 -1.897 5.985 1.00 98.31 101 LEU A N 1
ATOM 747 C CA . LEU A 1 101 ? -6.573 -2.249 5.559 1.00 98.31 101 LEU A CA 1
ATOM 748 C C . LEU A 1 101 ? -6.482 -3.707 5.100 1.00 98.31 101 LEU A C 1
ATOM 750 O O . LEU A 1 101 ? -6.016 -3.986 3.992 1.00 98.31 101 LEU A O 1
ATOM 754 N N . LEU A 1 102 ? -6.948 -4.637 5.937 1.00 98.31 102 LEU A N 1
A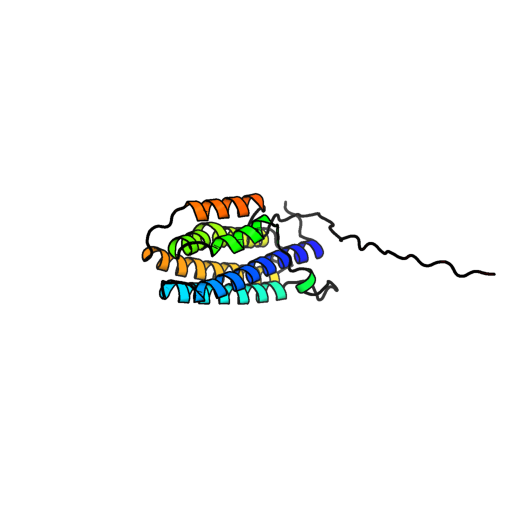TOM 755 C CA . LEU A 1 102 ? -6.831 -6.075 5.693 1.00 98.31 102 LEU A CA 1
ATOM 756 C C . LEU A 1 102 ? -7.760 -6.564 4.580 1.00 98.31 102 LEU A C 1
ATOM 758 O O . LEU A 1 102 ? -7.386 -7.477 3.832 1.00 98.31 102 LEU A O 1
ATOM 762 N N . GLY A 1 103 ? -8.945 -5.964 4.476 1.00 97.56 103 GLY A N 1
ATOM 763 C CA . GLY A 1 103 ? -10.008 -6.380 3.571 1.00 97.56 103 GLY A CA 1
ATOM 764 C C . GLY A 1 103 ? -10.033 -5.661 2.222 1.00 97.56 103 GLY A C 1
ATOM 765 O O . GLY A 1 103 ? -10.490 -6.264 1.257 1.00 97.56 103 GLY A O 1
ATOM 766 N N . ALA A 1 104 ? -9.506 -4.434 2.116 1.00 97.75 104 ALA A N 1
ATOM 767 C CA . ALA A 1 104 ? -9.547 -3.662 0.867 1.00 97.75 104 ALA A CA 1
ATOM 768 C C . ALA A 1 104 ? -8.160 -3.265 0.342 1.00 97.75 104 ALA A C 1
ATOM 770 O O . ALA A 1 104 ? -7.780 -3.647 -0.767 1.00 97.75 104 ALA A O 1
ATOM 771 N N . VAL A 1 105 ? -7.377 -2.527 1.136 1.00 98.06 105 VAL A N 1
ATOM 772 C CA . VAL A 1 105 ? -6.125 -1.913 0.654 1.00 98.06 105 VAL A CA 1
ATOM 773 C C . VAL A 1 105 ? -5.054 -2.963 0.379 1.00 98.06 105 VAL A C 1
ATOM 775 O O . VAL A 1 105 ? -4.557 -3.068 -0.741 1.00 98.06 105 VAL A O 1
ATOM 778 N N . TYR A 1 106 ? -4.706 -3.776 1.378 1.00 98.50 106 TYR A N 1
ATOM 779 C CA . TYR A 1 106 ? -3.622 -4.747 1.245 1.00 98.50 106 TYR A CA 1
ATOM 780 C C . TYR A 1 106 ? -3.905 -5.862 0.235 1.00 98.50 106 TYR A C 1
ATOM 782 O O . TYR A 1 106 ? -2.982 -6.206 -0.503 1.00 98.50 106 TYR A O 1
ATOM 790 N N . PRO A 1 107 ? -5.131 -6.416 0.122 1.00 98.38 107 PRO A N 1
ATOM 791 C CA . PRO A 1 107 ? -5.452 -7.326 -0.973 1.00 98.38 107 PRO A CA 1
ATOM 792 C C . PRO A 1 107 ? -5.236 -6.684 -2.345 1.00 98.38 107 PRO A C 1
ATOM 794 O O . PRO A 1 107 ? -4.651 -7.313 -3.223 1.00 98.38 107 PRO A O 1
ATOM 797 N N . SER A 1 108 ? -5.653 -5.425 -2.526 1.00 97.62 108 SER A N 1
ATOM 798 C CA . SER A 1 108 ? -5.488 -4.728 -3.805 1.00 97.62 108 SER A CA 1
ATOM 799 C C . SER A 1 108 ? -4.019 -4.432 -4.123 1.00 97.62 108 SER A C 1
ATOM 801 O O . SER A 1 108 ? -3.596 -4.615 -5.264 1.00 97.62 108 SER A O 1
ATOM 803 N N . MET A 1 109 ? -3.213 -4.062 -3.122 1.00 98.38 109 MET A N 1
ATOM 804 C CA . MET A 1 109 ? -1.764 -3.887 -3.297 1.00 98.38 109 MET A CA 1
ATOM 805 C C . MET A 1 109 ? -1.094 -5.206 -3.687 1.00 98.38 109 MET A C 1
ATOM 807 O O . MET A 1 109 ? -0.329 -5.252 -4.650 1.00 98.38 109 MET A O 1
ATOM 811 N N . ALA A 1 110 ? -1.418 -6.294 -2.983 1.00 98.12 110 ALA A N 1
ATOM 812 C CA . ALA A 1 110 ? -0.889 -7.618 -3.292 1.00 98.12 110 ALA A CA 1
ATOM 813 C C . ALA A 1 110 ? -1.257 -8.054 -4.718 1.00 98.12 110 ALA A C 1
ATOM 815 O O . ALA A 1 110 ? -0.394 -8.549 -5.443 1.00 98.12 110 ALA A O 1
ATOM 816 N N . ALA A 1 111 ? -2.504 -7.818 -5.141 1.00 96.62 111 ALA A N 1
ATOM 817 C CA . ALA A 1 111 ? -2.954 -8.099 -6.500 1.00 96.62 111 ALA A CA 1
ATOM 818 C C . ALA A 1 111 ? -2.152 -7.300 -7.540 1.00 96.62 111 ALA A C 1
ATOM 820 O O . ALA A 1 111 ? -1.592 -7.897 -8.455 1.00 96.62 111 ALA A O 1
ATOM 821 N N . GLY A 1 112 ? -1.998 -5.985 -7.360 1.00 95.38 112 GLY A N 1
ATOM 822 C CA . GLY A 1 112 ? -1.243 -5.150 -8.300 1.00 95.38 112 GLY A CA 1
ATOM 823 C C . GLY A 1 112 ? 0.245 -5.518 -8.397 1.00 95.38 112 GLY A C 1
ATOM 824 O O . GLY A 1 112 ? 0.817 -5.550 -9.490 1.00 95.38 112 GLY A O 1
ATOM 825 N N . TYR A 1 113 ? 0.877 -5.877 -7.275 1.00 96.56 113 TYR A N 1
ATOM 826 C CA . TYR A 1 113 ? 2.244 -6.407 -7.273 1.00 96.56 113 TYR A CA 1
ATOM 827 C C . TYR A 1 113 ? 2.346 -7.757 -7.991 1.00 96.56 113 TYR A C 1
ATOM 829 O O . TYR A 1 113 ? 3.250 -7.960 -8.809 1.00 96.56 113 TYR A O 1
ATOM 837 N N . ALA A 1 114 ? 1.410 -8.672 -7.733 1.00 95.38 114 ALA A N 1
ATOM 838 C CA . ALA A 1 114 ? 1.377 -9.982 -8.372 1.00 95.38 114 ALA A CA 1
ATOM 839 C C . ALA A 1 114 ? 1.129 -9.887 -9.887 1.00 95.38 114 ALA A C 1
ATOM 841 O O . ALA A 1 114 ? 1.797 -10.579 -10.657 1.00 95.38 114 ALA A O 1
ATOM 842 N N . GLU A 1 115 ? 0.240 -8.995 -10.331 1.00 92.44 115 GLU A N 1
ATOM 843 C CA . GLU A 1 115 ? -0.018 -8.734 -11.751 1.00 92.44 115 GLU A CA 1
ATOM 844 C C . GLU A 1 115 ? 1.247 -8.276 -12.479 1.00 92.44 115 GLU A C 1
ATOM 846 O O . GLU A 1 115 ? 1.578 -8.802 -13.545 1.00 92.44 115 GLU A O 1
ATOM 851 N N . ARG A 1 116 ? 2.023 -7.359 -11.882 1.00 90.44 116 ARG A N 1
ATOM 852 C CA . ARG A 1 116 ? 3.309 -6.941 -12.456 1.00 90.44 116 ARG A CA 1
ATOM 853 C C . ARG A 1 116 ? 4.290 -8.105 -12.550 1.00 90.44 116 ARG A C 1
ATOM 855 O O . ARG A 1 116 ? 4.954 -8.257 -13.576 1.00 90.44 116 ARG A O 1
ATOM 862 N N . LEU A 1 117 ? 4.376 -8.933 -11.512 1.00 91.44 117 LEU A N 1
ATOM 863 C CA . LEU A 1 117 ? 5.259 -10.099 -11.501 1.00 91.44 117 LEU A CA 1
ATOM 864 C C . LEU A 1 117 ? 4.859 -11.151 -12.550 1.00 91.44 117 LEU A C 1
ATOM 866 O O . LEU A 1 117 ? 5.725 -11.857 -13.067 1.00 91.44 117 LEU A O 1
ATOM 870 N N . ALA A 1 118 ? 3.573 -11.246 -12.890 1.00 90.06 118 ALA A N 1
ATOM 871 C CA . ALA A 1 118 ? 3.073 -12.176 -13.900 1.00 90.06 118 ALA A CA 1
ATOM 872 C C . ALA A 1 118 ? 3.475 -11.789 -15.334 1.00 90.06 118 ALA A C 1
ATOM 874 O O . ALA A 1 118 ? 3.564 -12.662 -16.197 1.00 90.06 118 ALA A O 1
ATOM 875 N N . VAL A 1 119 ? 3.728 -10.502 -15.597 1.00 87.62 119 VAL A N 1
ATOM 876 C CA . VAL A 1 119 ? 4.048 -9.992 -16.945 1.00 87.62 119 VAL A CA 1
ATOM 877 C C . VAL A 1 119 ? 5.517 -9.612 -17.138 1.00 87.62 119 VAL A C 1
ATOM 879 O O . VAL A 1 119 ? 5.926 -9.307 -18.257 1.00 87.62 119 VAL A O 1
ATOM 882 N N . VAL A 1 120 ? 6.317 -9.599 -16.070 1.00 88.94 120 VAL A N 1
ATOM 883 C CA . VAL A 1 120 ? 7.734 -9.222 -16.130 1.00 88.94 120 VAL A CA 1
ATOM 884 C C . VAL A 1 120 ? 8.604 -10.370 -16.667 1.00 88.94 120 VAL A C 1
ATOM 886 O O . VAL A 1 120 ? 8.378 -11.543 -16.352 1.00 88.94 120 VAL A O 1
ATOM 889 N N . SER A 1 121 ? 9.632 -10.059 -17.464 1.00 87.56 121 SER A N 1
ATOM 890 C CA . SER A 1 121 ? 10.556 -11.080 -17.964 1.00 87.56 121 SER A CA 1
ATOM 891 C C . SER A 1 121 ? 11.550 -11.463 -16.875 1.00 87.56 121 SER A C 1
ATOM 893 O O . SER A 1 121 ? 12.415 -10.680 -16.497 1.00 87.56 121 SER A O 1
ATOM 895 N N . ARG A 1 122 ? 11.492 -12.708 -16.393 1.00 87.81 122 ARG A N 1
ATOM 896 C CA . ARG A 1 122 ? 12.419 -13.176 -15.345 1.00 87.81 122 ARG A CA 1
ATOM 897 C C . ARG A 1 122 ? 13.890 -13.134 -15.761 1.00 87.81 122 ARG A C 1
ATOM 899 O O . ARG A 1 122 ? 14.751 -12.965 -14.904 1.00 87.81 122 ARG A O 1
ATOM 906 N N . ALA A 1 123 ? 14.166 -13.302 -17.054 1.00 88.06 123 ALA A N 1
ATOM 907 C CA . ALA A 1 123 ? 15.521 -13.270 -17.589 1.00 88.06 123 ALA A CA 1
ATOM 908 C C . ALA A 1 123 ? 16.041 -11.836 -17.779 1.00 88.06 123 ALA A C 1
ATOM 910 O O . ALA A 1 123 ? 17.220 -11.591 -17.541 1.00 88.06 123 ALA A O 1
ATOM 911 N N . ALA A 1 124 ? 15.176 -10.902 -18.192 1.00 86.81 124 ALA A N 1
ATOM 912 C CA . ALA A 1 124 ? 15.579 -9.530 -18.514 1.00 86.81 124 ALA A CA 1
ATOM 913 C C . ALA A 1 124 ? 15.475 -8.569 -17.320 1.00 86.81 124 ALA A C 1
ATOM 915 O O . ALA A 1 124 ? 16.287 -7.658 -17.197 1.00 86.81 124 ALA A O 1
ATOM 916 N N . ASP A 1 125 ? 14.545 -8.820 -16.395 1.00 89.88 125 ASP A N 1
ATOM 917 C CA . ASP A 1 125 ? 14.253 -7.936 -15.268 1.00 89.88 125 ASP A CA 1
ATOM 918 C C . ASP A 1 125 ? 14.507 -8.565 -13.871 1.00 89.88 125 ASP A C 1
ATOM 920 O O . ASP A 1 125 ? 13.668 -8.417 -12.969 1.00 89.88 125 ASP A O 1
ATOM 924 N N . PRO A 1 126 ? 15.642 -9.254 -13.603 1.00 93.19 126 PRO A N 1
ATOM 925 C CA . PRO A 1 126 ? 15.912 -9.808 -12.274 1.00 93.19 126 PRO A CA 1
ATOM 926 C C . PRO A 1 126 ? 15.780 -8.813 -11.102 1.00 93.19 126 PRO A C 1
ATOM 928 O O . PRO A 1 126 ? 15.306 -9.234 -10.042 1.00 93.19 126 PRO A O 1
ATOM 931 N N . PRO A 1 127 ? 16.172 -7.523 -11.224 1.00 93.44 127 PRO A N 1
ATOM 932 C CA . PRO A 1 127 ? 15.964 -6.546 -10.155 1.00 93.44 127 PRO A CA 1
ATOM 933 C C . PRO A 1 127 ? 14.486 -6.354 -9.799 1.00 93.44 127 PRO A C 1
ATOM 935 O O . PRO A 1 127 ? 14.141 -6.426 -8.621 1.00 93.44 127 PRO A O 1
ATOM 938 N N . VAL A 1 128 ? 13.611 -6.211 -10.802 1.00 93.81 128 VAL A N 1
ATOM 939 C CA . VAL A 1 128 ? 12.162 -6.036 -10.600 1.00 93.81 128 VAL A CA 1
ATOM 940 C C . VAL A 1 128 ? 11.568 -7.277 -9.943 1.00 93.81 128 VAL A C 1
ATOM 942 O O . VAL A 1 128 ? 10.861 -7.160 -8.948 1.00 93.81 128 VAL A O 1
ATOM 945 N N . VAL A 1 129 ? 11.903 -8.473 -10.437 1.00 95.75 129 VAL A N 1
ATOM 946 C CA . VAL A 1 129 ? 11.423 -9.740 -9.856 1.00 95.75 129 VAL A CA 1
ATOM 947 C C . VAL A 1 129 ? 11.787 -9.848 -8.376 1.00 95.75 129 VAL A C 1
ATOM 949 O O . VAL A 1 129 ? 10.937 -10.185 -7.552 1.00 95.75 129 VAL A O 1
ATOM 952 N N . ARG A 1 130 ? 13.043 -9.549 -8.019 1.00 97.56 130 ARG A N 1
ATOM 953 C CA . ARG A 1 130 ? 13.504 -9.620 -6.625 1.00 97.56 130 ARG A CA 1
ATOM 954 C C . ARG A 1 130 ? 12.828 -8.580 -5.743 1.00 97.56 130 ARG A C 1
ATOM 956 O O . ARG A 1 130 ? 12.406 -8.921 -4.642 1.00 97.56 130 ARG A O 1
ATOM 963 N N . ALA A 1 131 ? 12.737 -7.339 -6.208 1.00 97.50 131 ALA A N 1
ATOM 964 C CA . ALA A 1 131 ? 12.119 -6.266 -5.445 1.00 97.50 131 ALA A CA 1
ATOM 965 C C . ALA A 1 131 ? 10.627 -6.539 -5.219 1.00 97.50 131 ALA A C 1
ATOM 967 O O . ALA A 1 131 ? 10.194 -6.567 -4.073 1.00 97.50 131 ALA A O 1
ATOM 968 N N . VAL A 1 132 ? 9.865 -6.873 -6.266 1.00 97.12 132 VAL A N 1
ATOM 969 C CA . VAL A 1 132 ? 8.432 -7.201 -6.149 1.00 97.12 132 VAL A CA 1
ATOM 970 C C . VAL A 1 132 ? 8.198 -8.415 -5.250 1.00 97.12 132 VAL A C 1
ATOM 972 O O . VAL A 1 132 ? 7.286 -8.400 -4.426 1.00 97.12 132 VAL A O 1
ATOM 975 N N . GLY A 1 133 ? 9.051 -9.440 -5.332 1.00 97.81 133 GLY A N 1
ATOM 976 C CA . GLY A 1 133 ? 8.992 -10.576 -4.409 1.00 97.81 133 GLY A CA 1
ATOM 977 C C . GLY A 1 133 ? 9.165 -10.166 -2.941 1.00 97.81 133 GLY A C 1
ATOM 978 O O . GLY A 1 133 ? 8.456 -10.674 -2.075 1.00 97.81 133 GLY A O 1
ATOM 979 N N . ARG A 1 134 ? 10.062 -9.212 -2.655 1.00 98.50 134 ARG A N 1
ATOM 980 C CA . ARG A 1 134 ? 10.252 -8.658 -1.304 1.00 98.50 134 ARG A CA 1
ATOM 981 C C . ARG A 1 134 ? 9.067 -7.803 -0.852 1.00 98.50 134 ARG A C 1
ATOM 983 O O . ARG A 1 134 ? 8.652 -7.950 0.292 1.00 98.50 134 ARG A O 1
ATOM 990 N N . LEU A 1 135 ? 8.504 -6.974 -1.737 1.00 98.31 135 LEU A N 1
ATOM 991 C CA . LEU A 1 135 ? 7.294 -6.188 -1.454 1.00 98.31 135 LEU A CA 1
ATOM 992 C C . LEU A 1 135 ? 6.132 -7.102 -1.037 1.00 98.31 135 LEU A C 1
ATOM 994 O O . LEU A 1 135 ? 5.479 -6.851 -0.028 1.00 98.31 135 LEU A O 1
ATOM 998 N N . LEU A 1 136 ? 5.911 -8.188 -1.785 1.00 98.50 136 LEU A N 1
ATOM 999 C CA . LEU A 1 136 ? 4.860 -9.168 -1.503 1.00 98.50 136 LEU A CA 1
ATOM 1000 C C . LEU A 1 136 ? 5.080 -9.900 -0.172 1.00 98.50 136 LEU A C 1
ATOM 1002 O O . LEU A 1 136 ? 4.135 -10.041 0.599 1.00 98.50 136 LEU A O 1
ATOM 1006 N N . ALA A 1 137 ? 6.305 -10.352 0.109 1.00 98.56 137 ALA A N 1
ATOM 1007 C CA . ALA A 1 137 ? 6.617 -11.074 1.346 1.00 98.56 137 ALA A CA 1
ATOM 1008 C C . ALA A 1 137 ? 6.456 -10.198 2.604 1.00 98.56 137 ALA A C 1
ATOM 1010 O O . ALA A 1 137 ? 5.960 -10.654 3.637 1.00 98.56 137 ALA A O 1
ATOM 1011 N N . ASP A 1 138 ? 6.859 -8.933 2.511 1.00 98.81 138 ASP A N 1
ATOM 1012 C CA . ASP A 1 138 ? 6.700 -7.959 3.588 1.00 98.81 138 ASP A CA 1
ATOM 1013 C C . ASP A 1 138 ? 5.221 -7.591 3.802 1.00 98.81 138 ASP A C 1
ATOM 1015 O O . ASP A 1 138 ? 4.725 -7.635 4.927 1.00 98.81 138 ASP A O 1
ATOM 1019 N N . LEU A 1 139 ? 4.470 -7.343 2.720 1.00 98.56 139 LEU A N 1
ATOM 1020 C CA . LEU A 1 139 ? 3.030 -7.080 2.788 1.00 98.56 139 LEU A CA 1
ATOM 1021 C C . LEU A 1 139 ? 2.245 -8.262 3.382 1.00 98.56 139 LEU A C 1
ATOM 1023 O O . LEU A 1 139 ? 1.321 -8.052 4.166 1.00 98.56 139 LEU A O 1
ATOM 1027 N N . ASP A 1 140 ? 2.609 -9.499 3.037 1.00 98.69 140 ASP A N 1
ATOM 1028 C CA . ASP A 1 140 ? 2.023 -10.703 3.634 1.00 98.69 140 ASP A CA 1
ATOM 1029 C C . ASP A 1 140 ? 2.284 -10.785 5.145 1.00 98.69 140 ASP A C 1
ATOM 1031 O O . ASP A 1 140 ? 1.379 -11.106 5.914 1.00 98.69 140 ASP A O 1
ATOM 1035 N N . THR A 1 141 ? 3.496 -10.435 5.581 1.00 98.50 141 THR A N 1
ATOM 1036 C CA . THR A 1 141 ? 3.843 -10.394 7.009 1.00 98.50 141 THR A CA 1
ATOM 1037 C C . THR A 1 141 ? 2.979 -9.377 7.752 1.00 98.50 141 THR A C 1
ATOM 1039 O O . THR A 1 141 ? 2.306 -9.750 8.710 1.00 98.50 141 THR A O 1
ATOM 1042 N N . ILE A 1 142 ? 2.878 -8.143 7.246 1.00 98.31 142 ILE A N 1
ATOM 1043 C CA . ILE A 1 142 ? 2.011 -7.107 7.834 1.00 98.31 142 ILE A CA 1
ATOM 1044 C C . ILE A 1 142 ? 0.542 -7.553 7.873 1.00 98.31 142 ILE A C 1
ATOM 1046 O O . ILE A 1 142 ? -0.132 -7.373 8.885 1.00 98.31 142 ILE A O 1
ATOM 1050 N N . ARG A 1 143 ? 0.033 -8.180 6.804 1.00 98.25 143 ARG A N 1
ATOM 1051 C CA . ARG A 1 143 ? -1.342 -8.709 6.774 1.00 98.25 143 ARG A CA 1
ATOM 1052 C C . ARG A 1 143 ? -1.578 -9.770 7.845 1.00 98.25 143 ARG A C 1
ATOM 1054 O O . ARG A 1 143 ? -2.633 -9.752 8.474 1.00 98.25 143 ARG A O 1
ATOM 1061 N N . ARG A 1 144 ? -0.635 -10.699 8.034 1.00 98.25 144 ARG A N 1
ATOM 1062 C CA . ARG A 1 144 ? -0.738 -11.750 9.057 1.00 98.25 144 ARG A CA 1
ATOM 1063 C C . ARG A 1 144 ? -0.735 -11.159 10.461 1.00 98.25 144 ARG A C 1
ATOM 1065 O O . ARG A 1 144 ? -1.602 -11.518 11.251 1.00 98.25 144 ARG A O 1
ATOM 1072 N N . ASP A 1 145 ? 0.161 -10.217 10.734 1.00 97.94 145 ASP A N 1
ATOM 1073 C CA . ASP A 1 145 ? 0.235 -9.547 12.036 1.00 97.94 145 ASP A CA 1
ATOM 1074 C C . ASP A 1 145 ? -1.057 -8.775 12.344 1.00 97.94 145 ASP A C 1
ATOM 1076 O O . ASP A 1 145 ? -1.607 -8.876 13.440 1.00 97.94 145 ASP A O 1
ATOM 1080 N N . GLY A 1 146 ? -1.608 -8.070 11.351 1.00 97.94 146 GLY A N 1
ATOM 1081 C CA . GLY A 1 146 ? -2.886 -7.375 11.500 1.00 97.94 146 GLY A CA 1
A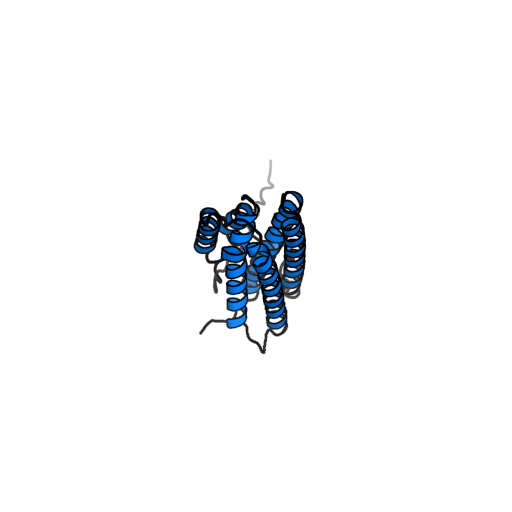TOM 1082 C C . GLY A 1 146 ? -4.066 -8.328 11.694 1.00 97.94 146 GLY A C 1
ATOM 1083 O O . GLY A 1 146 ? -4.961 -8.041 12.483 1.00 97.94 146 GLY A O 1
ATOM 1084 N N . ALA A 1 147 ? -4.073 -9.481 11.019 1.00 97.44 147 ALA A N 1
ATOM 1085 C CA . ALA A 1 147 ? -5.129 -10.481 11.178 1.00 97.44 147 ALA A CA 1
ATOM 1086 C C . ALA A 1 147 ? -5.153 -11.100 12.585 1.00 97.44 147 ALA A C 1
ATOM 1088 O O . ALA A 1 147 ? -6.235 -11.396 13.088 1.00 97.44 147 ALA A O 1
ATOM 1089 N N . LEU A 1 148 ? -3.990 -11.259 13.230 1.00 96.50 148 LEU A N 1
ATOM 1090 C CA . LEU A 1 148 ? -3.918 -11.680 14.632 1.00 96.50 148 LEU A CA 1
ATOM 1091 C C . LEU A 1 148 ? -4.571 -10.641 15.551 1.00 96.50 148 LEU A C 1
ATOM 1093 O O . LEU A 1 148 ? -5.376 -11.003 16.402 1.00 96.50 148 LEU A O 1
ATOM 1097 N N . LEU A 1 149 ? -4.289 -9.356 15.323 1.00 96.31 149 LEU A N 1
ATOM 1098 C CA . LEU A 1 149 ? -4.864 -8.259 16.103 1.00 96.31 149 LEU A CA 1
ATOM 1099 C C . LEU A 1 149 ? -6.380 -8.100 15.894 1.00 96.31 149 LEU A C 1
ATOM 1101 O O . LEU A 1 149 ? -7.097 -7.728 16.819 1.00 96.31 149 LEU A O 1
ATOM 1105 N N . ALA A 1 150 ? -6.886 -8.385 14.691 1.00 94.94 150 ALA A N 1
ATOM 1106 C CA . ALA A 1 150 ? -8.309 -8.249 14.375 1.00 94.94 150 ALA A CA 1
ATOM 1107 C C . ALA A 1 150 ? -9.212 -9.148 15.238 1.00 94.94 150 ALA A C 1
ATOM 1109 O O . ALA A 1 150 ? -10.374 -8.809 15.442 1.00 94.94 150 ALA A O 1
ATOM 1110 N N . GLY A 1 151 ? -8.686 -10.261 15.765 1.00 90.88 151 GLY A N 1
ATOM 1111 C CA . GLY A 1 151 ? -9.418 -11.141 16.682 1.00 90.88 151 GLY A CA 1
ATOM 1112 C C . GLY A 1 151 ? -9.710 -10.521 18.053 1.00 90.88 151 GLY A C 1
ATOM 1113 O O . GLY A 1 151 ? -10.655 -10.950 18.713 1.00 90.88 151 GLY A O 1
ATOM 1114 N N . ASP A 1 152 ? -8.944 -9.502 18.451 1.00 92.38 152 ASP A N 1
ATOM 1115 C CA . ASP A 1 152 ? -9.056 -8.837 19.756 1.00 92.38 152 ASP A CA 1
ATOM 1116 C C . ASP A 1 152 ? -9.908 -7.556 19.706 1.00 92.38 152 ASP A C 1
ATOM 1118 O O . ASP A 1 152 ? -10.232 -6.972 20.744 1.00 92.38 152 ASP A O 1
ATOM 1122 N N . LEU A 1 153 ? -10.271 -7.095 18.505 1.00 93.31 153 LEU A N 1
ATOM 1123 C CA . LEU A 1 153 ? -11.087 -5.901 18.299 1.00 93.31 153 LEU A CA 1
ATOM 1124 C C . LEU A 1 153 ? -12.576 -6.257 18.172 1.00 93.31 153 LEU A C 1
ATOM 1126 O O . LEU A 1 153 ? -12.928 -7.355 17.731 1.00 93.31 153 LEU A O 1
ATOM 1130 N N . PRO A 1 154 ? -13.489 -5.331 18.524 1.00 94.25 154 PRO A N 1
ATOM 1131 C CA . PRO A 1 154 ? -14.902 -5.513 18.224 1.00 94.25 154 PRO A CA 1
ATOM 1132 C C . PRO A 1 154 ? -15.119 -5.643 16.706 1.00 94.25 154 PRO A C 1
ATOM 1134 O O . PRO A 1 154 ? -14.343 -5.094 15.920 1.00 94.25 154 PRO A O 1
ATOM 1137 N N . PRO A 1 155 ? -16.182 -6.335 16.264 1.00 92.44 155 PRO A N 1
ATOM 1138 C CA . PRO A 1 155 ? -16.468 -6.473 14.844 1.00 92.44 155 PRO A CA 1
ATOM 1139 C C . PRO A 1 155 ? -16.716 -5.101 14.208 1.00 92.44 155 PRO A C 1
ATOM 1141 O O . PRO A 1 155 ? -17.578 -4.342 14.653 1.00 92.44 155 PRO A O 1
ATOM 1144 N N . ALA A 1 156 ? -15.979 -4.806 13.140 1.00 94.81 156 ALA A N 1
ATOM 1145 C CA . ALA A 1 156 ? -16.133 -3.576 12.378 1.00 94.81 156 ALA A CA 1
ATOM 1146 C C . ALA A 1 156 ? -17.422 -3.571 11.542 1.00 94.81 156 ALA A C 1
ATOM 1148 O O . ALA A 1 156 ? -17.866 -4.599 11.018 1.00 94.81 156 ALA A O 1
ATOM 1149 N N . SER A 1 157 ? -17.988 -2.382 11.332 1.00 94.06 157 SER A N 1
ATOM 1150 C CA . SER A 1 157 ? -18.999 -2.189 10.295 1.00 94.06 157 SER A CA 1
ATOM 1151 C C . SER A 1 157 ? -18.357 -2.325 8.907 1.00 94.06 157 SER A C 1
ATOM 1153 O O . SER A 1 157 ? -17.418 -1.594 8.587 1.00 94.06 157 SER A O 1
ATOM 1155 N N . PRO A 1 158 ? -18.898 -3.162 8.003 1.00 94.88 158 PRO A N 1
ATOM 1156 C CA . PRO A 1 158 ? -18.324 -3.333 6.668 1.00 94.88 158 PRO A CA 1
ATOM 1157 C C . PRO A 1 158 ? -18.543 -2.119 5.748 1.00 94.88 158 PRO A C 1
ATOM 1159 O O . PRO A 1 158 ? -18.090 -2.124 4.606 1.00 94.88 158 PRO A O 1
ATOM 1162 N N . ALA A 1 159 ? -19.274 -1.085 6.185 1.00 95.94 159 ALA A N 1
ATOM 1163 C CA . ALA A 1 159 ? -19.597 0.077 5.356 1.00 95.94 159 ALA A CA 1
ATOM 1164 C C . ALA A 1 159 ? -18.345 0.833 4.885 1.00 95.94 159 ALA A C 1
ATOM 1166 O O . ALA A 1 159 ? -18.250 1.184 3.708 1.00 95.94 159 ALA A O 1
ATOM 1167 N N . ARG A 1 160 ? -17.368 1.039 5.779 1.00 95.50 160 ARG A N 1
ATOM 1168 C CA . ARG A 1 160 ? -16.122 1.735 5.440 1.00 95.50 160 ARG A CA 1
ATOM 1169 C C . ARG A 1 160 ? -15.277 0.929 4.467 1.00 95.50 160 ARG A C 1
ATOM 1171 O O . ARG A 1 160 ? -14.875 1.465 3.436 1.00 95.50 160 ARG A O 1
ATOM 1178 N N . ARG A 1 161 ? -15.066 -0.357 4.758 1.00 97.44 161 ARG A N 1
ATOM 1179 C CA . ARG A 1 161 ? -14.357 -1.267 3.858 1.00 97.44 161 ARG A CA 1
ATOM 1180 C C . ARG A 1 161 ? -14.986 -1.276 2.466 1.00 97.44 161 ARG A C 1
ATOM 1182 O O . ARG A 1 161 ? -14.273 -1.043 1.500 1.00 97.44 161 ARG A O 1
ATOM 1189 N N . ARG A 1 162 ? -16.312 -1.422 2.361 1.00 98.12 162 ARG A N 1
ATOM 1190 C CA . ARG A 1 162 ? -17.022 -1.395 1.068 1.00 98.12 162 ARG A CA 1
ATOM 1191 C C . ARG A 1 162 ? -16.842 -0.086 0.306 1.00 98.12 162 ARG A C 1
ATOM 1193 O O . ARG A 1 162 ? -16.624 -0.113 -0.898 1.00 98.12 162 ARG A O 1
ATOM 1200 N N . ARG A 1 163 ? -16.890 1.059 0.995 1.00 97.69 163 ARG A N 1
ATOM 1201 C CA . ARG A 1 163 ? -16.619 2.362 0.367 1.00 97.69 163 ARG A CA 1
ATOM 1202 C C . ARG A 1 163 ? -15.204 2.421 -0.218 1.00 97.69 163 ARG A C 1
ATOM 1204 O O . ARG A 1 163 ? -15.008 2.965 -1.299 1.00 97.69 163 ARG A O 1
ATOM 1211 N N . ILE A 1 164 ? -14.221 1.880 0.495 1.00 98.00 164 ILE A N 1
ATOM 1212 C CA . ILE A 1 164 ? -12.827 1.850 0.038 1.00 98.00 164 ILE A CA 1
ATOM 1213 C C . ILE A 1 164 ? -12.667 0.868 -1.128 1.00 98.00 164 ILE A C 1
ATOM 1215 O O . ILE A 1 164 ? -12.034 1.220 -2.116 1.00 98.00 164 ILE A O 1
ATOM 1219 N N . GLU A 1 165 ? -13.286 -0.313 -1.061 1.00 98.19 165 GLU A N 1
ATOM 1220 C CA . GLU A 1 165 ? -13.341 -1.276 -2.173 1.00 98.19 165 GLU A CA 1
ATOM 1221 C C . GLU A 1 165 ? -13.946 -0.635 -3.436 1.00 98.19 165 GLU A C 1
ATOM 1223 O O . GLU A 1 165 ? -13.405 -0.807 -4.526 1.00 98.19 165 GLU A O 1
ATOM 1228 N N . GLU A 1 166 ? -15.017 0.156 -3.300 1.00 98.12 166 GLU A N 1
ATOM 1229 C CA . GLU A 1 166 ? -15.642 0.880 -4.414 1.00 98.12 166 GLU A CA 1
ATOM 1230 C C . GLU A 1 166 ? -14.696 1.921 -5.030 1.00 98.12 166 GLU A C 1
ATOM 1232 O O . GLU A 1 166 ? -14.536 1.959 -6.251 1.00 98.12 166 GLU A O 1
ATOM 1237 N N . LEU A 1 167 ? -14.036 2.741 -4.205 1.00 98.06 167 LEU A N 1
ATOM 1238 C CA . LEU A 1 167 ? -13.064 3.733 -4.678 1.00 98.06 167 LEU A CA 1
ATOM 1239 C C . LEU A 1 167 ? -11.877 3.063 -5.383 1.00 98.06 167 LEU A C 1
ATOM 1241 O O . LEU A 1 167 ? -11.503 3.465 -6.484 1.00 98.06 167 LEU A O 1
ATOM 1245 N N . VAL A 1 168 ? -11.333 1.997 -4.792 1.00 97.19 168 VAL A N 1
ATOM 1246 C CA . VAL A 1 168 ? -10.247 1.202 -5.379 1.00 97.19 168 VAL A CA 1
ATOM 1247 C C . VAL A 1 168 ? -10.680 0.582 -6.707 1.00 97.19 168 VAL A C 1
ATOM 1249 O O . VAL A 1 168 ? -9.933 0.631 -7.682 1.00 97.19 168 VAL A O 1
ATOM 1252 N N . SER A 1 169 ? -11.896 0.037 -6.778 1.00 96.31 169 SER A N 1
ATOM 1253 C CA . SER A 1 169 ? -12.444 -0.547 -8.002 1.00 96.31 169 SER A CA 1
ATOM 1254 C C . SER A 1 169 ? -12.622 0.500 -9.104 1.00 96.31 169 SER A C 1
ATOM 1256 O O . SER A 1 169 ? -12.161 0.286 -10.225 1.00 96.31 169 SER A O 1
ATOM 1258 N N . ARG A 1 170 ? -13.202 1.665 -8.784 1.00 96.12 170 ARG A N 1
ATOM 1259 C CA . ARG A 1 170 ? -13.350 2.795 -9.717 1.00 96.12 170 ARG A CA 1
ATOM 1260 C C . ARG A 1 170 ? -12.011 3.350 -10.198 1.00 96.12 170 ARG A C 1
ATOM 1262 O O . ARG A 1 170 ? -11.917 3.780 -11.342 1.00 96.12 170 ARG A O 1
ATOM 1269 N N . GLY A 1 171 ? -10.989 3.311 -9.345 1.00 94.00 171 GLY A N 1
ATOM 1270 C CA . GLY A 1 171 ? -9.618 3.668 -9.699 1.00 94.00 171 GLY A CA 1
ATOM 1271 C C . GLY A 1 171 ? -8.923 2.652 -10.610 1.00 94.00 171 GLY A C 1
ATOM 1272 O O . GLY A 1 171 ? -7.863 2.964 -11.138 1.00 94.00 171 GLY A O 1
ATOM 1273 N N . GLY A 1 172 ? -9.494 1.461 -10.829 1.00 92.94 172 GLY A N 1
ATOM 1274 C CA . GLY A 1 172 ? -8.855 0.381 -11.588 1.00 92.94 172 GLY A CA 1
ATOM 1275 C C . GLY A 1 172 ? -7.817 -0.406 -10.781 1.00 92.94 172 GLY A C 1
ATOM 1276 O O . GLY A 1 172 ? -6.870 -0.931 -11.360 1.00 92.94 172 GLY A O 1
ATOM 1277 N N . GLY A 1 173 ? -7.979 -0.470 -9.455 1.00 93.88 173 GLY A N 1
ATOM 1278 C CA . GLY A 1 173 ? -7.026 -1.044 -8.503 1.00 93.88 173 GLY A CA 1
ATOM 1279 C C . GLY A 1 173 ? -6.246 0.033 -7.747 1.00 93.88 173 GLY A C 1
ATOM 1280 O O . GLY A 1 173 ? -6.188 1.184 -8.172 1.00 93.88 173 GLY A O 1
ATOM 1281 N N . VAL A 1 174 ? -5.620 -0.325 -6.620 1.00 94.94 174 VAL A N 1
ATOM 1282 C CA . VAL A 1 174 ? -4.949 0.655 -5.741 1.00 94.94 174 VAL A CA 1
ATOM 1283 C C . VAL A 1 174 ? -3.795 1.388 -6.426 1.00 94.94 174 VAL A C 1
ATOM 1285 O O . VAL A 1 174 ? -3.491 2.518 -6.077 1.00 94.94 174 VAL A O 1
ATOM 1288 N N . PHE A 1 175 ? -3.177 0.778 -7.435 1.00 95.75 175 PHE A N 1
ATOM 1289 C CA . PHE A 1 175 ? -2.133 1.410 -8.241 1.00 95.75 175 PHE A CA 1
ATOM 1290 C C . PHE A 1 175 ? -2.655 2.001 -9.550 1.00 95.75 175 PHE A C 1
ATOM 1292 O O . PHE A 1 175 ? -1.860 2.488 -10.350 1.00 95.75 175 PHE A O 1
ATOM 1299 N N . GLY A 1 176 ? -3.968 1.984 -9.777 1.00 91.31 176 GLY A N 1
ATOM 1300 C CA . GLY A 1 176 ? -4.599 2.338 -11.042 1.00 91.31 176 GLY A CA 1
ATOM 1301 C C . GLY A 1 176 ? -4.402 1.289 -12.145 1.00 91.31 176 GLY A C 1
ATOM 1302 O O . GLY A 1 176 ? -3.688 0.301 -11.951 1.00 91.31 176 GLY A O 1
ATOM 1303 N N . PRO A 1 177 ? -4.977 1.507 -13.340 1.00 86.50 177 PRO A N 1
ATOM 1304 C CA . PRO A 1 177 ? -4.871 0.562 -14.444 1.00 86.50 177 PRO A CA 1
ATOM 1305 C C . PRO A 1 177 ? -3.428 0.425 -14.946 1.00 86.50 177 PRO A C 1
ATOM 1307 O O . PRO A 1 177 ? -2.680 1.403 -15.061 1.00 86.50 177 PRO A O 1
ATOM 1310 N N . ILE A 1 178 ? -3.036 -0.792 -15.323 1.00 71.94 178 ILE A N 1
ATOM 1311 C CA . ILE A 1 178 ? -1.793 -1.031 -16.065 1.00 71.94 178 ILE A CA 1
ATOM 1312 C C . ILE A 1 178 ? -2.074 -0.731 -17.542 1.00 71.94 178 ILE A C 1
ATOM 1314 O O . ILE A 1 178 ? -2.459 -1.612 -18.310 1.00 71.94 178 ILE A O 1
ATOM 1318 N N . ILE A 1 179 ? -1.932 0.534 -17.946 1.00 64.19 179 ILE A N 1
ATOM 1319 C CA . ILE A 1 179 ? -2.149 0.930 -19.341 1.00 64.19 179 ILE A CA 1
ATOM 1320 C C . ILE A 1 179 ? -0.867 0.691 -20.140 1.00 64.19 179 ILE A C 1
ATOM 1322 O O . ILE A 1 179 ? 0.100 1.440 -20.032 1.00 64.19 179 ILE A O 1
ATOM 1326 N N . ALA A 1 180 ? -0.877 -0.340 -20.983 1.00 53.94 180 ALA A N 1
ATOM 1327 C CA . ALA A 1 180 ? 0.108 -0.489 -22.044 1.00 53.94 180 ALA A CA 1
ATOM 1328 C C . ALA A 1 180 ? -0.336 0.363 -23.247 1.00 53.94 180 ALA A C 1
ATOM 1330 O O . ALA A 1 180 ? -1.233 -0.031 -23.987 1.00 53.94 180 ALA A O 1
ATOM 1331 N N . GLY A 1 181 ? 0.291 1.518 -23.448 1.00 47.06 181 GLY A N 1
ATOM 1332 C CA . GLY A 1 181 ? 0.235 2.278 -24.692 1.00 47.06 181 GLY A CA 1
ATOM 1333 C C . GLY A 1 181 ? -0.198 3.735 -24.574 1.00 47.06 181 GLY A C 1
ATOM 1334 O O . GLY A 1 181 ? -0.479 4.315 -25.615 1.00 47.06 181 GLY A O 1
ATOM 1335 N N . SER A 1 182 ? -0.260 4.341 -23.383 1.00 36.59 182 SER A N 1
ATOM 1336 C CA . SER A 1 182 ? -0.614 5.767 -23.256 1.00 36.59 182 SER A CA 1
ATOM 1337 C C . SER A 1 182 ? 0.624 6.666 -23.339 1.00 36.59 182 SER A C 1
ATOM 1339 O O . SER A 1 182 ? 1.425 6.687 -22.404 1.00 36.59 182 SER A O 1
ATOM 1341 N N . PRO A 1 183 ? 0.796 7.456 -24.415 1.00 40.12 183 PRO A N 1
ATOM 1342 C CA . PRO A 1 183 ? 1.826 8.470 -24.484 1.00 40.12 183 PRO A CA 1
ATOM 1343 C C . PRO A 1 183 ? 1.267 9.748 -23.860 1.00 40.12 183 PRO A C 1
ATOM 1345 O O . PRO A 1 183 ? 0.851 10.657 -24.568 1.00 40.12 183 PRO A O 1
ATOM 1348 N N . THR A 1 184 ? 1.250 9.864 -22.537 1.00 41.84 184 THR A N 1
ATOM 1349 C CA . THR A 1 184 ? 1.051 11.182 -21.914 1.00 41.84 184 THR A CA 1
ATOM 1350 C C . THR A 1 184 ? 2.404 11.810 -21.634 1.00 41.84 184 THR A C 1
ATOM 1352 O O . THR A 1 184 ? 2.781 12.095 -20.501 1.00 41.84 184 THR A O 1
ATOM 1355 N N . GLY A 1 185 ? 3.138 12.061 -22.721 1.00 38.53 185 GLY A N 1
ATOM 1356 C CA . GLY A 1 185 ? 4.047 13.192 -22.758 1.00 38.53 185 GLY A CA 1
ATOM 1357 C C . GLY A 1 185 ? 3.185 14.441 -22.641 1.00 38.53 185 GLY A C 1
ATOM 1358 O O . GLY A 1 185 ? 2.595 14.882 -23.623 1.00 38.53 185 GLY A O 1
ATOM 1359 N N . SER A 1 186 ? 3.055 14.955 -21.418 1.00 37.50 186 SER A N 1
ATOM 1360 C CA . SER A 1 186 ? 2.470 16.266 -21.159 1.00 37.50 186 SER A CA 1
ATOM 1361 C C . SER A 1 186 ? 3.128 17.268 -22.103 1.00 37.50 186 SER A C 1
ATOM 1363 O O . SER A 1 186 ? 4.337 17.509 -22.033 1.00 37.50 186 SER A O 1
ATOM 1365 N N . SER A 1 187 ? 2.349 17.781 -23.053 1.00 39.31 187 SER A N 1
ATOM 1366 C CA . SER A 1 187 ? 2.785 18.824 -23.964 1.00 39.31 187 SER A CA 1
ATOM 1367 C C . SER A 1 187 ? 3.134 20.044 -23.119 1.00 39.31 187 SER A C 1
ATOM 1369 O O . SER A 1 187 ? 2.254 20.773 -22.664 1.00 39.31 187 SER A O 1
ATOM 1371 N N . ARG A 1 188 ? 4.431 20.270 -22.881 1.00 38.94 188 ARG A N 1
ATOM 1372 C CA . ARG A 1 188 ? 4.907 21.582 -22.448 1.00 38.94 188 ARG A CA 1
ATOM 1373 C C . ARG A 1 188 ? 4.544 22.559 -23.553 1.00 38.94 188 ARG A C 1
ATOM 1375 O O . ARG A 1 188 ? 5.162 22.562 -24.611 1.00 38.94 188 ARG A O 1
ATOM 1382 N N . SER A 1 189 ? 3.530 23.369 -23.280 1.00 38.06 189 SER A N 1
ATOM 1383 C CA . SER A 1 189 ? 3.255 24.606 -23.993 1.00 38.06 189 SER A CA 1
ATOM 1384 C C . SER A 1 189 ? 4.514 25.473 -23.956 1.00 38.06 189 SER A C 1
ATOM 1386 O O . SER A 1 189 ? 4.795 26.142 -22.962 1.00 38.06 189 SER A O 1
ATOM 1388 N N . THR A 1 190 ? 5.292 25.446 -25.033 1.00 38.78 190 THR A N 1
ATOM 1389 C CA . THR A 1 190 ? 6.299 26.460 -25.333 1.00 38.78 190 THR A CA 1
ATOM 1390 C C . THR A 1 190 ? 5.564 27.736 -25.723 1.00 38.78 190 THR A C 1
ATOM 1392 O O . THR A 1 190 ? 5.256 27.957 -26.892 1.00 38.78 190 THR A O 1
ATOM 1395 N N . ALA A 1 191 ? 5.263 28.579 -24.739 1.00 38.25 191 ALA A N 1
ATOM 1396 C CA . ALA A 1 191 ? 4.995 29.985 -24.996 1.00 38.25 191 ALA A CA 1
ATOM 1397 C C . ALA A 1 191 ? 6.337 30.682 -25.269 1.00 38.25 191 ALA A C 1
ATOM 1399 O O . ALA A 1 191 ? 6.928 31.305 -24.392 1.00 38.25 191 ALA A O 1
ATOM 1400 N N . SER A 1 192 ? 6.832 30.520 -26.496 1.00 42.84 192 SER A N 1
ATOM 1401 C CA . SER A 1 192 ? 7.772 31.452 -27.111 1.00 42.84 192 SER A CA 1
ATOM 1402 C C . SER A 1 192 ? 6.941 32.539 -27.783 1.00 42.84 192 SER A C 1
ATOM 1404 O O . SER A 1 192 ? 6.266 32.284 -28.777 1.00 42.84 192 SER A O 1
ATOM 1406 N N . GLY A 1 193 ? 6.964 33.737 -27.211 1.00 37.25 193 GLY A N 1
ATOM 1407 C CA . GLY A 1 193 ? 6.450 34.958 -27.820 1.00 37.25 193 GLY A CA 1
ATOM 1408 C C . GLY A 1 193 ? 7.537 36.022 -27.778 1.00 37.25 193 GLY A C 1
ATOM 1409 O O . GLY A 1 193 ? 7.496 36.909 -26.932 1.00 37.25 193 GLY A O 1
ATOM 1410 N N . GLU A 1 194 ? 8.538 35.880 -28.647 1.00 44.91 194 GLU A N 1
ATOM 1411 C CA . GLU A 1 194 ? 9.462 36.955 -29.019 1.00 44.91 194 GLU A CA 1
ATOM 1412 C C . GLU A 1 194 ? 8.867 37.796 -30.160 1.00 44.91 194 GLU A C 1
ATOM 1414 O O . GLU A 1 194 ? 8.232 37.265 -31.071 1.00 44.91 194 GLU A O 1
ATOM 1419 N N . GLY A 1 195 ? 9.158 39.101 -30.125 1.00 42.62 195 GLY A N 1
ATOM 1420 C CA . GLY A 1 195 ? 8.922 40.090 -31.185 1.00 42.62 195 GLY A CA 1
ATOM 1421 C C . GLY A 1 195 ? 7.984 41.202 -30.704 1.00 42.62 195 GLY A C 1
ATOM 1422 O O . GLY A 1 195 ? 6.857 40.925 -30.328 1.00 42.62 195 GLY A O 1
ATOM 1423 N N . VAL A 1 196 ? 8.347 42.487 -30.690 1.00 48.94 196 VAL A N 1
ATOM 1424 C CA . VAL A 1 196 ? 8.976 43.228 -31.790 1.00 48.94 196 VAL A CA 1
ATOM 1425 C C . VAL A 1 196 ? 9.758 44.441 -31.262 1.00 48.94 196 VAL A C 1
ATOM 1427 O O . VAL A 1 196 ? 9.252 45.237 -30.475 1.00 48.94 196 VAL A O 1
ATOM 1430 N N . VAL A 1 197 ? 10.982 44.596 -31.769 1.00 51.38 197 VAL A N 1
ATOM 1431 C CA . VAL A 1 197 ? 11.749 45.849 -31.823 1.00 51.38 197 VAL A CA 1
ATOM 1432 C C . VAL A 1 197 ? 11.348 46.594 -33.101 1.00 51.38 197 VAL A C 1
ATOM 1434 O O . VAL A 1 197 ? 11.356 45.977 -34.165 1.00 51.38 197 VAL A O 1
ATOM 1437 N N . GLY A 1 198 ? 11.073 47.904 -33.035 1.00 47.75 198 GLY A N 1
ATOM 1438 C CA . GLY A 1 198 ? 11.090 48.753 -34.236 1.00 47.75 198 GLY A CA 1
ATOM 1439 C C . GLY A 1 198 ? 10.297 50.066 -34.190 1.00 47.75 198 GLY A C 1
ATOM 1440 O O . GLY A 1 198 ? 9.124 50.073 -34.533 1.00 47.75 198 GLY A O 1
ATOM 1441 N N . GLY A 1 199 ? 10.991 51.167 -33.877 1.00 50.72 199 GLY A N 1
ATOM 1442 C CA . GLY A 1 199 ? 10.977 52.418 -34.657 1.00 50.72 199 GLY A CA 1
ATOM 1443 C C . GLY A 1 199 ? 9.772 53.368 -34.595 1.00 50.72 199 GLY A C 1
ATOM 1444 O O . GLY A 1 199 ? 8.796 53.187 -35.319 1.00 50.72 199 GLY A O 1
ATOM 1445 N N . SER A 1 200 ? 9.937 54.498 -33.901 1.00 55.88 200 SER A N 1
ATOM 1446 C CA . SER A 1 200 ? 10.077 55.850 -34.494 1.00 55.88 200 SER A CA 1
ATOM 1447 C C . SER A 1 200 ? 10.527 56.843 -33.429 1.00 55.88 200 SER A C 1
ATOM 1449 O O . SER A 1 200 ? 10.033 56.724 -32.287 1.00 55.88 200 SER A O 1
#

Secondary structure (DSSP, 8-state):
-PPPPPHHHHHHHHHHHHHHHHHHHHHHHHHHTT-SSHHHHHHHHHHHHHHHHHHHHHHTTS-GGGTPPPHHHH---S-HHHHHHHHHHTSS-HHHHHHHIIIIIHHHHHHHHHHHHHHS-TTT-HHHHHHHHHHHHHHHHHHHHHHHHHTTSPPPPHHHHHHHHHHHHHTTSTT----TT-------------------

pLDDT: mean 89.37, std 16.9, range [36.59, 98.81]

Foldseek 3Di:
DDDDADLVLLLLLLLLLLLLLQLLLVLLLVLLVVAPDVLLSVLSPVSSVLSVVLSVLSLVPRVVVVVDDHSVVNNDHLDPLLSVLSNLLSVDHSLSNLCLCLPAALVLSLVSLVVCLVPDDCVPCVSSNVSSVVNNVSSVVSSVSSVVVSVVDDHDDCPSNVSSNVSCVVQCTSSRDSDRPDPPPPPPPPPPDDDDDDDD

Sequence (200 aa):
MSRPLTLLESADLLGRWRYVELAAFAQLGRRASECATPALSAYLAGASRAHGWRAVLVEELLPVSAGLPGPESWTQAPSREIDEALVAVVGGDDAEVLDALLGAVYPSMAAGYAERLAVVSRAADPPVVRAVGRLLADLDTIRRDGALLAGDLPPASPARRRRIEELVSRGGGVFGPIIAGSPTGSSRSTASGEGVVGGS

Radius of gyration: 20.02 Å; chains: 1; bounding box: 40×69×57 Å